Protein AF-A0A0W8D6G1-F1 (afdb_monomer)

Structure (mmCIF, N/CA/C/O backbone):
data_AF-A0A0W8D6G1-F1
#
_entry.id   AF-A0A0W8D6G1-F1
#
loop_
_atom_site.group_PDB
_atom_site.id
_atom_site.type_symbol
_atom_site.label_atom_id
_atom_site.label_alt_id
_atom_site.label_comp_id
_atom_site.label_asym_id
_atom_site.label_entity_id
_atom_site.label_seq_id
_atom_site.pdbx_PDB_ins_code
_atom_site.Cartn_x
_atom_site.Cartn_y
_atom_site.Cartn_z
_atom_site.occupancy
_atom_site.B_iso_or_equiv
_atom_site.auth_seq_id
_atom_site.auth_comp_id
_atom_site.auth_asym_id
_atom_site.auth_atom_id
_atom_site.pdbx_PDB_model_num
ATOM 1 N N . MET A 1 1 ? 29.587 -1.614 -16.293 1.00 57.66 1 MET A N 1
ATOM 2 C CA . MET A 1 1 ? 29.042 -0.832 -15.151 1.00 57.66 1 MET A CA 1
ATOM 3 C C . MET A 1 1 ? 27.656 -1.317 -14.721 1.00 57.66 1 MET A C 1
ATOM 5 O O . MET A 1 1 ? 27.372 -1.336 -13.522 1.00 57.66 1 MET A O 1
ATOM 9 N N . GLN A 1 2 ? 26.852 -1.815 -15.664 1.00 59.47 2 GLN A N 1
ATOM 10 C CA . GLN A 1 2 ? 25.500 -2.329 -15.426 1.00 59.47 2 GLN A CA 1
ATOM 11 C C . GLN A 1 2 ? 25.412 -3.400 -14.335 1.00 59.47 2 GLN A C 1
ATOM 13 O O . GLN A 1 2 ? 24.590 -3.277 -13.433 1.00 59.47 2 GLN A O 1
ATOM 18 N N . ALA A 1 3 ? 26.309 -4.392 -14.348 1.00 64.94 3 ALA A N 1
ATOM 19 C CA . ALA A 1 3 ? 26.298 -5.506 -13.393 1.00 64.94 3 ALA A CA 1
ATOM 20 C C . ALA A 1 3 ? 26.440 -5.077 -11.9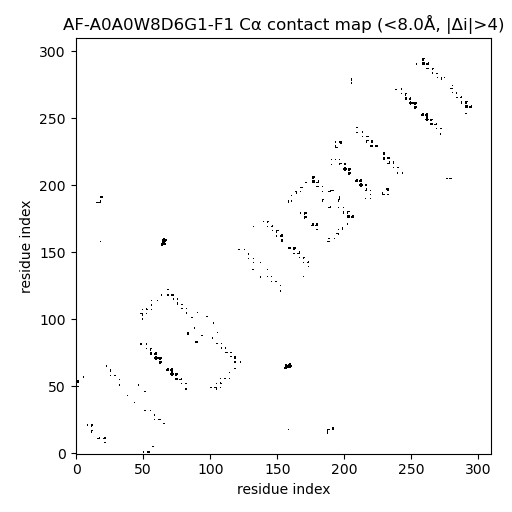19 1.00 64.94 3 ALA A C 1
ATOM 22 O O . ALA A 1 3 ? 25.891 -5.726 -11.030 1.00 64.94 3 ALA A O 1
ATOM 23 N N . LEU A 1 4 ? 27.164 -3.985 -11.639 1.00 71.81 4 LEU A N 1
ATOM 24 C CA . LEU A 1 4 ? 27.313 -3.474 -10.274 1.00 71.81 4 LEU A CA 1
ATOM 25 C C . LEU A 1 4 ? 26.013 -2.807 -9.803 1.00 71.81 4 LEU A C 1
ATOM 27 O O . LEU A 1 4 ? 25.577 -3.047 -8.680 1.00 71.81 4 LEU A O 1
ATOM 31 N N . ARG A 1 5 ? 25.372 -2.005 -10.664 1.00 73.62 5 ARG A N 1
ATOM 32 C CA . ARG A 1 5 ? 24.139 -1.274 -10.331 1.00 73.62 5 ARG A CA 1
ATOM 33 C C . ARG A 1 5 ? 22.940 -2.194 -10.201 1.00 73.62 5 ARG A C 1
ATOM 35 O O . ARG A 1 5 ? 22.199 -2.056 -9.235 1.00 73.62 5 ARG A O 1
ATOM 42 N N . THR A 1 6 ? 22.791 -3.179 -11.087 1.00 70.94 6 THR A N 1
ATOM 43 C CA . THR A 1 6 ? 21.772 -4.222 -10.910 1.00 70.94 6 THR A CA 1
ATOM 44 C C . THR A 1 6 ? 22.016 -5.029 -9.645 1.00 70.94 6 THR A C 1
ATOM 46 O O . THR A 1 6 ? 21.065 -5.300 -8.928 1.00 70.94 6 THR A O 1
ATOM 49 N N . ARG A 1 7 ? 23.268 -5.336 -9.285 1.00 77.00 7 ARG A N 1
ATOM 50 C CA . ARG A 1 7 ? 23.568 -6.024 -8.019 1.00 77.00 7 ARG A CA 1
ATOM 51 C C . ARG A 1 7 ? 23.241 -5.179 -6.784 1.00 77.00 7 ARG A C 1
ATOM 53 O O . ARG A 1 7 ? 22.755 -5.725 -5.797 1.00 77.00 7 ARG A O 1
ATOM 60 N N . ILE A 1 8 ? 23.510 -3.872 -6.815 1.00 77.44 8 ILE A N 1
ATOM 61 C CA . ILE A 1 8 ? 23.129 -2.945 -5.735 1.00 77.44 8 ILE A CA 1
ATOM 62 C C . ILE A 1 8 ? 21.605 -2.852 -5.640 1.00 77.44 8 ILE A C 1
ATOM 64 O O . ILE A 1 8 ? 21.066 -2.980 -4.546 1.00 77.44 8 ILE A O 1
ATOM 68 N N . LEU A 1 9 ? 20.919 -2.720 -6.776 1.00 76.75 9 LEU A N 1
ATOM 69 C CA . LEU A 1 9 ? 19.463 -2.734 -6.855 1.00 76.75 9 LEU A CA 1
ATOM 70 C C . LEU A 1 9 ? 18.888 -4.008 -6.223 1.00 76.75 9 LEU A C 1
ATOM 72 O O . LEU A 1 9 ? 18.057 -3.910 -5.331 1.00 76.75 9 LEU A O 1
ATOM 76 N N . THR A 1 10 ? 19.373 -5.192 -6.605 1.00 79.12 10 THR A N 1
ATOM 77 C CA . THR A 1 10 ? 18.926 -6.467 -6.021 1.00 79.12 10 THR A CA 1
ATOM 78 C C . THR A 1 10 ? 19.123 -6.494 -4.506 1.00 79.12 10 THR A C 1
ATOM 80 O O . THR A 1 10 ? 18.198 -6.838 -3.782 1.00 79.12 10 THR A O 1
ATOM 83 N N . LYS A 1 11 ? 20.278 -6.036 -4.005 1.00 82.50 11 LYS A N 1
ATOM 84 C CA . LYS A 1 11 ? 20.530 -5.955 -2.557 1.00 82.50 11 LYS A CA 1
ATOM 85 C C . LYS A 1 11 ? 19.591 -4.992 -1.830 1.00 82.50 11 LYS A C 1
ATOM 87 O O . LYS A 1 11 ? 19.210 -5.268 -0.698 1.00 82.50 11 LYS A O 1
ATOM 92 N N . ILE A 1 12 ? 19.244 -3.861 -2.447 1.00 81.44 12 ILE A N 1
ATOM 93 C CA . ILE A 1 12 ? 18.279 -2.912 -1.878 1.00 81.44 12 ILE A CA 1
ATOM 94 C C . ILE A 1 12 ? 16.895 -3.563 -1.813 1.00 81.44 12 ILE A C 1
ATOM 96 O O . ILE A 1 12 ? 16.241 -3.486 -0.776 1.00 81.44 12 ILE A O 1
ATOM 100 N N . LEU A 1 13 ? 16.480 -4.244 -2.883 1.00 81.12 13 LEU A N 1
ATOM 101 C CA . LEU A 1 13 ? 15.188 -4.929 -2.964 1.00 81.12 13 LEU A CA 1
ATOM 102 C C . LEU A 1 13 ? 15.066 -6.101 -1.975 1.00 81.12 13 LEU A C 1
ATOM 104 O O . LEU A 1 13 ? 13.975 -6.367 -1.486 1.00 81.12 13 LEU A O 1
ATOM 108 N N . GLU A 1 14 ? 16.174 -6.771 -1.653 1.00 82.38 14 GLU A N 1
ATOM 109 C CA . GLU A 1 14 ? 16.247 -7.840 -0.642 1.00 82.38 14 GLU A CA 1
ATOM 110 C C . GLU A 1 14 ? 16.392 -7.312 0.798 1.00 82.38 14 GLU A C 1
ATOM 112 O O . GLU A 1 14 ? 16.357 -8.087 1.758 1.00 82.38 14 GLU A O 1
ATOM 117 N N . SER A 1 15 ? 16.593 -6.003 0.976 1.00 81.50 15 SER A N 1
ATOM 118 C CA . SER A 1 15 ? 16.756 -5.407 2.301 1.00 81.50 15 SER A CA 1
ATOM 119 C C . SER A 1 15 ? 15.434 -5.357 3.075 1.00 81.50 15 SER A C 1
ATOM 121 O O . SER A 1 15 ? 14.347 -5.451 2.510 1.00 81.50 15 SER A O 1
ATOM 123 N N . ARG A 1 16 ? 15.520 -5.169 4.398 1.00 74.19 16 ARG A N 1
ATOM 124 C CA . ARG A 1 16 ? 14.334 -5.033 5.263 1.00 74.19 16 ARG A CA 1
ATOM 125 C C . ARG A 1 16 ? 13.602 -3.697 5.099 1.00 74.19 16 ARG A C 1
ATOM 127 O O . ARG A 1 16 ? 12.446 -3.610 5.486 1.00 74.19 16 ARG A O 1
ATOM 134 N N . THR A 1 17 ? 14.267 -2.675 4.561 1.00 75.25 17 THR A N 1
ATOM 135 C CA . THR A 1 17 ? 13.731 -1.311 4.404 1.00 75.25 17 THR A CA 1
ATOM 136 C C . THR A 1 17 ? 14.030 -0.776 3.000 1.00 75.25 17 THR A C 1
ATOM 138 O O . THR A 1 17 ? 14.773 0.196 2.832 1.00 75.25 17 THR A O 1
ATOM 141 N N . PRO A 1 18 ? 13.488 -1.417 1.949 1.00 77.94 18 PRO A N 1
ATOM 142 C CA . PRO A 1 18 ? 13.805 -1.060 0.569 1.00 77.94 18 PRO A CA 1
ATOM 143 C C . PRO A 1 18 ? 13.375 0.376 0.245 1.00 77.94 18 PRO A C 1
ATOM 145 O O . PRO A 1 18 ? 14.111 1.089 -0.429 1.00 77.94 18 PRO A O 1
ATOM 148 N N . LEU A 1 19 ? 12.247 0.843 0.789 1.00 80.00 19 LEU A N 1
ATOM 149 C CA . LEU A 1 19 ? 11.719 2.194 0.555 1.00 80.00 19 LEU A CA 1
ATOM 150 C C . LEU A 1 19 ? 12.633 3.312 1.056 1.00 80.00 19 LEU A C 1
ATOM 152 O O . LEU A 1 19 ? 12.659 4.384 0.459 1.00 80.00 19 LEU A O 1
ATOM 156 N N . ARG A 1 20 ? 13.446 3.047 2.081 1.00 81.00 20 ARG A N 1
ATOM 157 C CA . ARG A 1 20 ? 14.390 4.026 2.621 1.00 81.00 20 ARG A CA 1
ATOM 158 C C . ARG A 1 20 ? 15.536 4.343 1.660 1.00 81.00 20 ARG A C 1
ATOM 160 O O . ARG A 1 20 ? 16.021 5.470 1.616 1.00 81.00 20 ARG A O 1
ATOM 167 N N . TRP A 1 21 ? 15.999 3.346 0.908 1.00 81.81 21 TRP A N 1
ATOM 168 C CA . TRP A 1 21 ? 17.202 3.459 0.073 1.00 81.81 21 TRP A CA 1
ATOM 169 C C . TRP A 1 21 ? 16.887 3.547 -1.415 1.00 81.81 21 TRP A C 1
ATOM 171 O O . TRP A 1 21 ? 17.632 4.167 -2.175 1.00 81.81 21 TRP A O 1
ATOM 181 N N . PHE A 1 22 ? 15.796 2.915 -1.841 1.00 84.44 22 PHE A N 1
ATOM 182 C CA . PHE A 1 22 ? 15.505 2.702 -3.248 1.00 84.44 22 PHE A CA 1
ATOM 183 C C . PHE A 1 22 ? 15.230 4.002 -4.023 1.00 84.44 22 PHE A C 1
ATOM 185 O O . PHE A 1 22 ? 15.914 4.212 -5.027 1.00 84.44 22 PHE A O 1
ATOM 192 N N . PRO A 1 23 ? 14.361 4.930 -3.565 1.00 84.44 23 PRO A N 1
ATOM 193 C CA . PRO A 1 23 ? 14.139 6.198 -4.264 1.00 84.44 23 PRO A CA 1
ATOM 194 C C . PRO A 1 23 ? 15.426 7.025 -4.400 1.00 84.44 23 PRO A C 1
ATOM 196 O O . PRO A 1 23 ? 15.754 7.496 -5.488 1.00 84.44 23 PRO A O 1
ATOM 199 N N . GLY A 1 24 ? 16.207 7.144 -3.319 1.00 86.00 24 GLY A N 1
ATOM 200 C CA . GLY A 1 24 ? 17.467 7.892 -3.327 1.00 86.00 24 GLY A CA 1
ATOM 201 C C . GLY A 1 24 ? 18.505 7.299 -4.283 1.00 86.00 24 GLY A C 1
ATOM 202 O O . GLY A 1 24 ? 19.189 8.032 -4.999 1.00 86.00 24 GLY A O 1
ATOM 203 N N . PHE A 1 25 ? 18.577 5.968 -4.358 1.00 87.56 25 PHE A N 1
ATOM 204 C CA . PHE A 1 25 ? 19.423 5.275 -5.326 1.00 87.56 25 PHE A CA 1
ATOM 205 C C . PHE A 1 25 ? 19.001 5.553 -6.776 1.00 87.56 25 PHE A C 1
ATOM 207 O O . PHE A 1 25 ? 19.869 5.806 -7.612 1.00 87.56 25 PHE A O 1
ATOM 214 N N . LEU A 1 26 ? 17.697 5.549 -7.082 1.00 87.88 26 LEU A N 1
ATOM 215 C CA . LEU A 1 26 ? 17.205 5.849 -8.431 1.00 87.88 26 LEU A CA 1
ATOM 216 C C . LEU A 1 26 ? 17.537 7.281 -8.862 1.00 87.88 26 LEU A C 1
ATOM 218 O O . LEU A 1 26 ? 17.999 7.475 -9.984 1.00 87.88 26 LEU A O 1
ATOM 222 N N . VAL A 1 27 ? 17.386 8.263 -7.968 1.00 88.44 27 VAL A N 1
ATOM 223 C CA . VAL A 1 27 ? 17.772 9.661 -8.238 1.00 88.44 27 VAL A CA 1
ATOM 224 C C . VAL A 1 27 ? 19.274 9.770 -8.512 1.00 88.44 27 VAL A C 1
ATOM 226 O O . VAL A 1 27 ? 19.685 10.372 -9.504 1.00 88.44 27 VAL A O 1
ATOM 229 N N . ALA A 1 28 ? 20.114 9.148 -7.681 1.00 86.38 28 ALA A N 1
ATOM 230 C CA . ALA A 1 28 ? 21.563 9.158 -7.884 1.00 86.38 28 ALA A CA 1
ATOM 231 C C . ALA A 1 28 ? 21.966 8.496 -9.215 1.00 86.38 28 ALA A C 1
ATOM 233 O O . ALA A 1 28 ? 22.837 8.999 -9.929 1.00 86.38 28 ALA A O 1
ATOM 234 N N . TRP A 1 29 ? 21.310 7.390 -9.577 1.00 88.06 29 TRP A N 1
ATOM 235 C CA . TRP A 1 29 ? 21.531 6.705 -10.850 1.00 88.06 29 TRP A CA 1
ATOM 236 C C . TRP A 1 29 ? 21.085 7.565 -12.039 1.00 88.06 29 TRP A C 1
ATOM 238 O O . TRP A 1 29 ? 21.823 7.678 -13.019 1.00 88.06 29 TRP A O 1
ATOM 248 N N . GLN A 1 30 ? 19.935 8.234 -11.940 1.00 87.38 30 GLN A N 1
ATOM 249 C CA . GLN A 1 30 ? 19.440 9.157 -12.959 1.00 87.38 30 GLN A CA 1
ATOM 250 C C . GLN A 1 30 ? 20.396 10.334 -13.188 1.00 87.38 30 GLN A C 1
ATOM 252 O O . GLN A 1 30 ? 20.726 10.611 -14.339 1.00 87.38 30 GLN A O 1
ATOM 257 N N . ASN A 1 31 ? 20.884 10.969 -12.118 1.00 86.31 31 ASN A N 1
ATOM 258 C CA . ASN A 1 31 ? 21.834 12.087 -12.192 1.00 86.31 31 ASN A CA 1
ATOM 259 C C . ASN A 1 31 ? 23.160 11.680 -12.852 1.00 86.31 31 ASN A C 1
ATOM 261 O O . ASN A 1 31 ? 23.771 12.441 -13.600 1.00 86.31 31 ASN A O 1
ATOM 265 N N . LEU A 1 32 ? 23.610 10.451 -12.600 1.00 83.44 32 LEU A N 1
ATOM 266 C CA . LEU A 1 32 ? 24.809 9.922 -13.237 1.00 83.44 32 LEU A CA 1
ATOM 267 C C . LEU A 1 32 ? 24.586 9.675 -14.737 1.00 83.44 32 LEU A C 1
ATOM 269 O O . LEU A 1 32 ? 25.461 9.974 -15.547 1.00 83.44 32 LEU A O 1
ATOM 273 N N . LEU A 1 33 ? 23.421 9.147 -15.128 1.00 82.06 33 LEU A N 1
ATOM 274 C CA . LEU A 1 33 ? 23.100 8.922 -16.541 1.00 82.06 33 LEU A CA 1
ATOM 275 C C . LEU A 1 33 ? 22.836 10.225 -17.307 1.00 82.06 33 LEU A C 1
ATOM 277 O O . LEU A 1 33 ? 23.129 10.269 -18.503 1.00 82.06 33 LEU A O 1
ATOM 281 N N . SER A 1 34 ? 22.311 11.273 -16.662 1.00 80.00 34 SER A N 1
ATOM 282 C CA . SER A 1 34 ? 22.166 12.592 -17.292 1.00 80.00 34 SER A CA 1
ATOM 283 C C . SER A 1 34 ? 23.522 13.235 -17.561 1.00 80.00 34 SER A C 1
ATOM 285 O O . SER A 1 34 ? 23.730 13.716 -18.668 1.00 80.00 34 SER A O 1
ATOM 287 N N . PHE A 1 35 ? 24.472 13.132 -16.626 1.00 72.69 35 PHE A N 1
ATOM 288 C CA . PHE A 1 35 ? 25.843 13.613 -16.8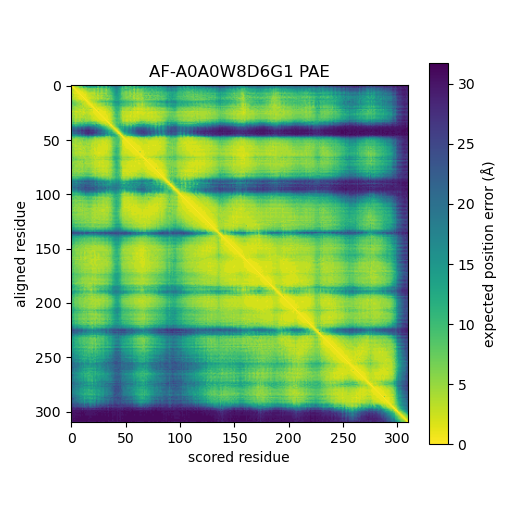28 1.00 72.69 35 PHE A CA 1
ATOM 289 C C . PHE A 1 35 ? 26.516 12.951 -18.044 1.00 72.69 35 PHE A C 1
ATOM 291 O O . PHE A 1 35 ? 27.129 13.622 -18.867 1.00 72.69 35 PHE A O 1
ATOM 298 N N . ILE A 1 36 ? 26.334 11.636 -18.216 1.00 70.81 36 ILE A N 1
ATOM 299 C CA . ILE A 1 36 ? 26.853 10.902 -19.385 1.00 70.81 36 ILE A CA 1
ATOM 300 C C . ILE A 1 36 ? 26.160 11.342 -20.688 1.00 70.81 36 ILE A C 1
ATOM 302 O O . ILE A 1 36 ? 26.808 11.411 -21.729 1.00 70.81 36 ILE A O 1
ATOM 306 N N . GLY A 1 37 ? 24.858 11.644 -20.639 1.00 61.62 37 GLY A N 1
ATOM 307 C CA . GLY A 1 37 ? 24.082 12.079 -21.806 1.00 61.62 37 GLY A CA 1
ATOM 308 C C . GLY A 1 37 ? 24.377 13.515 -22.256 1.00 61.62 37 GLY A C 1
ATOM 309 O O . GLY A 1 37 ? 24.362 13.785 -23.453 1.00 61.62 37 GLY A O 1
ATOM 310 N N . GLU A 1 38 ? 24.670 14.420 -21.319 1.00 61.06 38 GLU A N 1
ATOM 311 C CA . GLU A 1 38 ? 25.024 15.826 -21.585 1.00 61.06 38 GLU A CA 1
ATOM 312 C C . GLU A 1 38 ? 26.479 15.985 -22.046 1.00 61.06 38 GLU A C 1
ATOM 314 O O . GLU A 1 38 ? 26.776 16.832 -22.883 1.00 61.06 38 GLU A O 1
ATOM 319 N N . CYS A 1 39 ? 27.390 15.119 -21.589 1.00 51.69 39 CYS A N 1
ATOM 320 C CA . CYS A 1 39 ? 28.768 15.081 -22.085 1.00 51.69 39 CYS A CA 1
ATOM 321 C C . CYS A 1 39 ? 28.906 14.547 -23.523 1.00 51.69 39 CYS A C 1
ATOM 323 O O . CYS A 1 39 ? 30.023 14.504 -24.027 1.00 51.69 39 CYS A O 1
ATOM 325 N N . GLY A 1 40 ? 27.814 14.172 -24.199 1.00 49.91 40 GLY A N 1
ATOM 326 C CA . GLY A 1 40 ? 27.825 13.687 -25.585 1.00 49.91 40 GLY A CA 1
ATOM 327 C C . GLY A 1 40 ? 28.345 14.688 -26.630 1.00 49.91 40 GLY A C 1
ATOM 328 O O . GLY A 1 40 ? 28.669 14.267 -27.738 1.00 49.91 40 GLY A O 1
ATOM 329 N N . ASP A 1 41 ? 28.481 15.972 -26.278 1.00 46.59 41 ASP A N 1
ATOM 330 C CA . ASP A 1 41 ? 29.105 16.999 -27.129 1.00 46.59 41 ASP A CA 1
ATOM 331 C C . ASP A 1 41 ? 30.636 17.082 -26.960 1.00 46.59 41 ASP A C 1
ATOM 333 O O . ASP A 1 41 ? 31.325 17.718 -27.760 1.00 46.59 41 ASP A O 1
ATOM 337 N N . ILE A 1 42 ? 31.199 16.423 -25.943 1.00 44.66 42 ILE A N 1
ATOM 338 C CA . ILE A 1 42 ? 32.638 16.395 -25.676 1.00 44.66 42 ILE A CA 1
ATOM 339 C C . ILE A 1 42 ? 33.122 14.967 -25.907 1.00 44.66 42 ILE A C 1
ATOM 341 O O . ILE A 1 42 ? 32.621 14.027 -25.301 1.00 44.66 42 ILE A O 1
ATOM 345 N N . GLN A 1 43 ? 34.098 14.813 -26.803 1.00 42.94 43 GLN A N 1
ATOM 346 C CA . GLN A 1 43 ? 34.714 13.551 -27.222 1.00 42.94 43 GLN A CA 1
ATOM 347 C C . GLN A 1 43 ? 35.240 12.719 -26.032 1.00 42.94 43 GLN A C 1
ATOM 349 O O . GLN A 1 43 ? 36.430 12.720 -25.727 1.00 42.94 43 GLN A O 1
ATOM 354 N N . PHE A 1 44 ? 34.357 11.982 -25.361 1.00 42.12 44 PHE A N 1
ATOM 355 C CA . PHE A 1 44 ? 34.714 10.871 -24.489 1.00 42.12 44 PHE A CA 1
ATOM 356 C C . PHE A 1 44 ? 34.898 9.605 -25.341 1.00 42.12 44 PHE A C 1
ATOM 358 O O . PHE A 1 44 ? 34.200 9.427 -26.343 1.00 42.12 44 PHE A O 1
ATOM 365 N N . PRO A 1 45 ? 35.841 8.717 -24.979 1.00 45.78 45 PRO A N 1
ATOM 366 C CA . PRO A 1 45 ? 36.119 7.516 -25.752 1.00 45.78 45 PRO A CA 1
ATOM 367 C C . PRO A 1 45 ? 34.884 6.605 -25.739 1.00 45.78 45 PRO A C 1
ATOM 369 O O . PRO A 1 45 ? 34.395 6.253 -24.670 1.00 45.78 45 PRO A O 1
ATOM 372 N N . SER A 1 46 ? 34.372 6.297 -26.937 1.00 51.00 46 SER A N 1
ATOM 373 C CA . SER A 1 46 ? 33.311 5.326 -27.260 1.00 51.00 46 SER A CA 1
ATOM 374 C C . SER A 1 46 ? 32.342 5.003 -26.112 1.00 51.00 46 SER A C 1
ATOM 376 O O . SER A 1 46 ? 32.462 3.965 -25.458 1.00 51.00 46 SER A O 1
ATOM 378 N N . ILE A 1 47 ? 31.356 5.871 -25.866 1.00 59.62 47 ILE A N 1
ATOM 379 C CA . ILE A 1 47 ? 30.194 5.472 -25.064 1.00 59.62 47 ILE A CA 1
ATOM 380 C C . ILE A 1 47 ? 29.538 4.294 -25.791 1.00 59.62 47 ILE A C 1
ATOM 382 O O . ILE A 1 47 ? 29.060 4.453 -26.914 1.00 59.62 47 ILE A O 1
ATOM 386 N N . ASP A 1 48 ? 29.515 3.117 -25.161 1.00 73.62 48 ASP A N 1
ATOM 387 C CA . ASP A 1 48 ? 28.715 1.996 -25.648 1.00 73.62 48 ASP A CA 1
ATOM 388 C C . ASP A 1 48 ? 27.231 2.369 -25.496 1.00 73.62 48 ASP A C 1
ATOM 390 O O . ASP A 1 48 ? 26.627 2.279 -24.419 1.00 73.62 48 ASP A O 1
ATOM 394 N N . PHE A 1 49 ? 26.642 2.846 -26.594 1.00 76.69 49 PHE A N 1
ATOM 395 C CA . PHE A 1 49 ? 25.240 3.248 -26.657 1.00 76.69 49 PHE A CA 1
ATOM 396 C C . PHE A 1 49 ? 24.289 2.096 -26.307 1.00 76.69 49 PHE A C 1
ATOM 398 O O . PHE A 1 49 ? 23.177 2.350 -25.833 1.00 76.69 49 PHE A O 1
ATOM 405 N N . VAL A 1 50 ? 24.713 0.841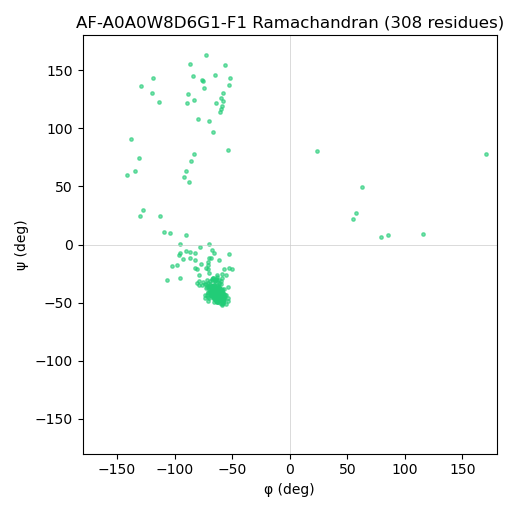 -26.495 1.00 79.75 50 VAL A N 1
ATOM 406 C CA . VAL A 1 50 ? 23.938 -0.341 -26.114 1.00 79.75 50 VAL A CA 1
ATOM 407 C C . VAL A 1 50 ? 23.896 -0.465 -24.593 1.00 79.75 50 VAL A C 1
ATOM 409 O O . VAL A 1 50 ? 22.806 -0.620 -24.033 1.00 79.75 50 VAL A O 1
ATOM 412 N N . GLU A 1 51 ? 25.039 -0.355 -23.904 1.00 82.00 51 GLU A N 1
ATOM 413 C CA . GLU A 1 51 ? 25.081 -0.368 -22.432 1.00 82.00 51 GLU A CA 1
ATOM 414 C C . GLU A 1 51 ? 24.291 0.818 -21.855 1.00 82.00 51 GLU A C 1
ATOM 416 O O . GLU A 1 51 ? 23.485 0.631 -20.942 1.00 82.00 51 GLU A O 1
ATOM 421 N N . TYR A 1 52 ? 24.405 2.011 -22.448 1.00 82.75 52 TYR A N 1
ATOM 422 C CA . TYR A 1 52 ? 23.643 3.188 -22.016 1.00 82.75 52 TYR A CA 1
ATOM 423 C C . TYR A 1 52 ? 22.119 3.004 -22.150 1.00 82.75 52 TYR A C 1
ATOM 425 O O . TYR A 1 52 ? 21.369 3.283 -21.212 1.00 82.75 52 TYR A O 1
ATOM 433 N N . CYS A 1 53 ? 21.632 2.467 -23.274 1.00 83.12 53 CYS A N 1
ATOM 434 C CA . CYS A 1 53 ? 20.201 2.188 -23.458 1.00 83.12 53 CYS A CA 1
ATOM 435 C C . CYS A 1 53 ? 19.688 1.099 -22.500 1.00 83.12 53 CYS A C 1
ATOM 437 O O . CYS A 1 53 ? 18.551 1.168 -22.013 1.00 83.12 53 CYS A O 1
ATOM 439 N N . ARG A 1 54 ? 20.517 0.096 -22.189 1.00 85.50 54 ARG A N 1
ATOM 440 C CA . ARG A 1 54 ? 20.190 -0.937 -21.194 1.00 85.50 54 ARG A CA 1
ATOM 441 C C . ARG A 1 54 ? 20.098 -0.357 -19.782 1.00 85.50 54 ARG A C 1
ATOM 443 O O . ARG A 1 54 ? 19.173 -0.707 -19.053 1.00 85.50 54 ARG A O 1
ATOM 450 N N . GLU A 1 55 ? 20.999 0.550 -19.420 1.00 86.25 55 GLU A N 1
ATOM 451 C CA . GLU A 1 55 ? 20.985 1.280 -18.146 1.00 86.25 55 GLU A CA 1
ATOM 452 C C . GLU A 1 55 ? 19.733 2.158 -18.008 1.00 86.25 55 GLU A C 1
ATOM 454 O O . GLU A 1 55 ? 19.046 2.082 -16.991 1.00 86.25 55 GLU A O 1
ATOM 459 N N . LEU A 1 56 ? 19.358 2.907 -19.053 1.00 86.38 56 LEU A N 1
ATOM 460 C CA . LEU A 1 56 ? 18.114 3.690 -19.067 1.00 86.38 56 LEU A CA 1
ATOM 461 C C . LEU A 1 56 ? 16.869 2.806 -18.920 1.00 86.38 56 LEU A C 1
ATOM 463 O O . LEU A 1 56 ? 15.939 3.151 -18.192 1.00 86.38 56 LEU A O 1
ATOM 467 N N . THR A 1 57 ? 16.852 1.646 -19.579 1.00 88.25 57 THR A N 1
ATOM 468 C CA . THR A 1 57 ? 15.734 0.694 -19.477 1.00 88.25 57 THR A CA 1
ATOM 469 C C . THR A 1 57 ? 15.639 0.096 -18.069 1.00 88.25 57 THR A C 1
ATOM 471 O O . THR A 1 57 ? 14.542 -0.035 -17.527 1.00 88.25 57 THR A O 1
ATOM 474 N N . ALA A 1 58 ? 16.776 -0.223 -17.442 1.00 87.44 58 ALA A N 1
ATOM 475 C CA . ALA A 1 58 ? 16.821 -0.719 -16.068 1.00 87.44 58 ALA A CA 1
ATOM 476 C C . ALA A 1 58 ? 16.383 0.350 -15.051 1.00 87.44 58 ALA A C 1
ATOM 478 O O . ALA A 1 58 ? 15.595 0.048 -14.154 1.00 87.44 58 ALA A O 1
ATOM 479 N N . LEU A 1 59 ? 16.824 1.600 -15.229 1.00 88.00 59 LEU A N 1
ATOM 480 C CA . LEU A 1 59 ? 16.395 2.740 -14.420 1.00 88.00 59 LEU A CA 1
ATOM 481 C C . LEU A 1 59 ? 14.880 2.969 -14.536 1.00 88.00 59 LEU A C 1
ATOM 483 O O . LEU A 1 59 ? 14.198 3.115 -13.524 1.00 88.00 59 LEU A O 1
ATOM 487 N N . ALA A 1 60 ? 14.332 2.936 -15.755 1.00 88.81 60 ALA A N 1
ATOM 488 C CA . ALA A 1 60 ? 12.893 3.064 -15.985 1.00 88.81 60 ALA A CA 1
ATOM 489 C C . ALA A 1 60 ? 12.082 1.952 -15.304 1.00 88.81 60 ALA A C 1
ATOM 491 O O . ALA A 1 60 ? 11.013 2.215 -14.754 1.00 88.81 60 ALA A O 1
ATOM 492 N N . ASN A 1 61 ? 12.597 0.720 -15.298 1.00 89.00 61 ASN A N 1
ATOM 493 C CA . ASN A 1 61 ? 11.971 -0.375 -14.563 1.00 89.00 61 ASN A CA 1
ATOM 494 C C . ASN A 1 61 ? 12.006 -0.127 -13.047 1.00 89.00 61 ASN A C 1
ATOM 496 O O . ASN A 1 61 ? 11.032 -0.407 -12.357 1.00 89.00 61 ASN A O 1
ATOM 500 N N . GLY A 1 62 ? 13.096 0.453 -12.536 1.00 87.81 62 GLY A N 1
ATOM 501 C CA . GLY A 1 62 ? 13.189 0.891 -11.145 1.00 87.81 62 GLY A CA 1
ATOM 502 C C . GLY A 1 62 ? 12.096 1.897 -10.771 1.00 87.81 62 GLY A C 1
ATOM 503 O O . GLY A 1 62 ? 11.390 1.692 -9.787 1.00 87.81 62 GLY A O 1
ATOM 504 N N . TRP A 1 63 ? 11.888 2.922 -11.601 1.00 89.81 63 TRP A N 1
ATOM 505 C CA . TRP A 1 63 ? 10.808 3.898 -11.409 1.00 89.81 63 TRP A CA 1
ATOM 506 C C . TRP A 1 63 ? 9.416 3.260 -11.442 1.00 89.81 63 TRP A C 1
ATOM 508 O O . TRP A 1 63 ? 8.578 3.569 -10.593 1.00 89.81 63 TRP A O 1
ATOM 518 N N . LYS A 1 64 ? 9.185 2.303 -12.356 1.00 90.44 64 LYS A N 1
ATOM 519 C CA . LYS A 1 64 ? 7.930 1.537 -12.415 1.00 90.44 64 LYS A CA 1
ATOM 520 C C . LYS A 1 64 ? 7.651 0.793 -11.104 1.00 90.44 64 LYS A C 1
ATOM 522 O O . LYS A 1 64 ? 6.516 0.815 -10.642 1.00 90.44 64 LYS A O 1
ATOM 527 N N . LEU A 1 65 ? 8.661 0.180 -10.482 1.00 88.31 65 LEU A N 1
ATOM 528 C CA . LEU A 1 65 ? 8.494 -0.573 -9.229 1.00 88.31 65 LEU A CA 1
ATOM 529 C C . LEU A 1 65 ? 8.031 0.301 -8.049 1.00 88.31 65 LEU A C 1
ATOM 531 O O . LEU A 1 65 ? 7.316 -0.192 -7.176 1.00 88.31 65 LEU A O 1
ATOM 535 N N . ILE A 1 66 ? 8.418 1.580 -8.035 1.00 87.12 66 ILE A N 1
ATOM 536 C CA . ILE A 1 66 ? 7.959 2.585 -7.056 1.00 87.12 66 ILE A CA 1
ATOM 537 C C . ILE A 1 66 ? 6.586 3.165 -7.448 1.00 87.12 66 ILE A C 1
ATOM 539 O O . ILE A 1 66 ? 5.902 3.783 -6.638 1.00 87.12 66 ILE A O 1
ATOM 543 N N . GLY A 1 67 ? 6.134 2.928 -8.680 1.00 85.00 67 GLY A N 1
ATOM 544 C CA . GLY A 1 67 ? 4.895 3.483 -9.218 1.00 85.00 67 GLY A CA 1
ATOM 545 C C . GLY A 1 67 ? 5.048 4.884 -9.815 1.00 85.00 67 GLY A C 1
ATOM 546 O O . GLY A 1 67 ? 4.042 5.477 -10.199 1.00 85.00 67 GLY A O 1
ATOM 547 N N . ASP A 1 68 ? 6.271 5.411 -9.964 1.00 87.81 68 ASP A N 1
ATOM 548 C CA . ASP A 1 68 ? 6.512 6.679 -10.666 1.00 87.81 68 ASP A CA 1
ATOM 549 C C . ASP A 1 68 ? 6.584 6.448 -12.183 1.00 87.81 68 ASP A C 1
ATOM 551 O O . ASP A 1 68 ? 7.640 6.373 -12.823 1.00 87.81 68 ASP A O 1
ATOM 555 N N . VAL A 1 69 ? 5.403 6.292 -12.777 1.00 88.88 69 VAL A N 1
ATOM 556 C CA . VAL A 1 69 ? 5.253 6.016 -14.209 1.00 88.88 69 VAL A CA 1
ATOM 557 C C . VAL A 1 69 ? 5.681 7.214 -15.060 1.00 88.88 69 VAL A C 1
ATOM 559 O O . VAL A 1 69 ? 6.168 7.033 -16.178 1.00 88.88 69 VAL A O 1
ATOM 562 N N . ALA A 1 70 ? 5.534 8.439 -14.550 1.00 88.44 70 ALA A N 1
ATOM 563 C CA . ALA A 1 70 ? 5.920 9.646 -15.272 1.00 88.44 70 ALA A CA 1
ATOM 564 C C . ALA A 1 70 ? 7.439 9.682 -15.494 1.00 88.44 70 ALA A C 1
ATOM 566 O O . ALA A 1 70 ? 7.898 9.852 -16.631 1.00 88.44 70 ALA A O 1
ATOM 567 N N . GLN A 1 71 ? 8.221 9.426 -14.443 1.00 89.00 71 GLN A N 1
ATOM 568 C CA . GLN A 1 71 ? 9.676 9.339 -14.554 1.00 89.00 71 GLN A CA 1
ATOM 569 C C . GLN A 1 71 ? 10.136 8.125 -15.362 1.00 89.00 71 GLN A C 1
ATOM 571 O O . GLN A 1 71 ? 11.055 8.248 -16.181 1.00 89.00 71 GLN A O 1
ATOM 576 N N . ALA A 1 72 ? 9.466 6.976 -15.217 1.00 89.75 72 ALA A N 1
ATOM 577 C CA . ALA A 1 72 ? 9.744 5.800 -16.040 1.00 89.75 72 ALA A CA 1
ATOM 578 C C . ALA A 1 72 ? 9.591 6.116 -17.539 1.00 89.75 72 ALA A C 1
ATOM 580 O O . ALA A 1 72 ? 10.490 5.840 -18.335 1.00 89.75 72 ALA A O 1
ATOM 581 N N . ARG A 1 73 ? 8.486 6.765 -17.930 1.00 90.50 73 ARG A N 1
ATOM 582 C CA . ARG A 1 73 ? 8.211 7.159 -19.321 1.00 90.50 73 ARG A CA 1
ATOM 583 C C . ARG A 1 73 ? 9.212 8.183 -19.846 1.00 90.50 73 ARG A C 1
ATOM 585 O O . ARG A 1 73 ? 9.686 8.027 -20.968 1.00 90.50 73 ARG A O 1
ATOM 592 N N . SER A 1 74 ? 9.562 9.188 -19.044 1.00 90.25 74 SER A N 1
ATOM 593 C CA . SER A 1 74 ? 10.582 10.185 -19.403 1.00 90.25 74 SER A CA 1
ATOM 594 C C . SER A 1 74 ? 11.944 9.528 -19.670 1.00 90.25 74 SER A C 1
ATOM 596 O O . SER A 1 74 ? 12.578 9.774 -20.697 1.00 90.25 74 SER A O 1
ATOM 598 N N . THR A 1 75 ? 12.352 8.598 -18.802 1.00 88.50 75 THR A N 1
ATOM 599 C CA . THR A 1 75 ? 13.609 7.845 -18.941 1.00 88.50 75 THR A CA 1
ATOM 600 C C . THR A 1 75 ? 13.615 6.968 -20.199 1.00 88.50 75 THR A C 1
ATOM 602 O O . THR A 1 75 ? 14.609 6.926 -20.926 1.00 88.50 75 THR A O 1
ATOM 605 N N . LEU A 1 76 ? 12.491 6.315 -20.514 1.00 87.81 76 LEU A N 1
ATOM 606 C CA . LEU A 1 76 ? 12.337 5.547 -21.754 1.00 87.81 76 LEU A CA 1
ATOM 607 C C . LEU A 1 76 ? 12.345 6.440 -22.998 1.00 87.81 76 LEU A C 1
ATOM 609 O O . LEU A 1 76 ? 12.918 6.050 -24.012 1.00 87.81 76 LEU A O 1
ATOM 613 N N . GLY A 1 77 ? 11.776 7.646 -22.916 1.00 86.12 77 GLY A N 1
ATOM 614 C CA . GLY A 1 77 ? 11.853 8.654 -23.976 1.00 86.12 77 GLY A CA 1
ATOM 615 C C . GLY A 1 77 ? 13.299 8.943 -24.381 1.00 86.12 77 GLY A C 1
ATOM 616 O O . GLY A 1 77 ? 13.639 8.831 -25.558 1.00 86.12 77 GLY A O 1
ATOM 617 N N . LYS A 1 78 ? 14.179 9.173 -23.395 1.00 85.19 78 LYS A N 1
ATOM 618 C CA . LYS A 1 78 ? 15.622 9.369 -23.626 1.00 85.19 78 LYS A CA 1
ATOM 619 C C . LYS A 1 78 ? 16.275 8.162 -24.311 1.00 85.19 78 LYS A C 1
ATOM 621 O O . LYS A 1 78 ? 17.077 8.331 -25.225 1.00 85.19 78 LYS A O 1
ATOM 626 N N . CYS A 1 79 ? 15.895 6.939 -23.929 1.00 85.31 79 CYS A N 1
ATOM 627 C CA . CYS A 1 79 ? 16.388 5.712 -24.567 1.00 85.31 79 CYS A CA 1
ATOM 628 C C . CYS A 1 79 ? 16.018 5.661 -26.062 1.00 85.31 79 CYS A C 1
ATOM 630 O O . CYS A 1 79 ? 16.867 5.367 -26.909 1.00 85.31 79 CYS A O 1
ATOM 632 N N . PHE A 1 80 ? 14.780 6.021 -26.419 1.00 84.88 80 PHE A N 1
ATOM 633 C CA . PHE A 1 80 ? 14.360 6.079 -27.823 1.00 84.88 80 PHE A CA 1
ATOM 634 C C . PHE A 1 80 ? 15.042 7.189 -28.614 1.00 84.88 80 PHE A C 1
ATOM 636 O O . PHE A 1 80 ? 15.348 6.976 -29.786 1.00 84.88 80 PHE A O 1
ATOM 643 N N . GLU A 1 81 ? 15.304 8.346 -28.008 1.00 84.44 81 GLU A N 1
ATOM 644 C CA . GLU A 1 81 ? 16.037 9.430 -28.668 1.00 84.44 81 GLU A CA 1
ATOM 645 C C . GLU A 1 81 ? 17.464 9.012 -29.022 1.00 84.44 81 GLU A C 1
ATOM 647 O O . GLU A 1 81 ? 17.881 9.177 -30.170 1.00 84.44 81 GLU A O 1
ATOM 652 N N . VAL A 1 82 ? 18.186 8.400 -28.079 1.00 81.31 82 VAL A N 1
ATOM 653 C CA . VAL A 1 82 ? 19.540 7.868 -28.315 1.00 81.31 82 VAL A CA 1
ATOM 654 C C . VAL A 1 82 ? 19.515 6.789 -29.388 1.00 81.31 82 VAL A C 1
ATOM 656 O O . VAL A 1 82 ? 20.338 6.795 -30.303 1.00 81.31 82 VAL A O 1
ATOM 659 N N . THR A 1 83 ? 18.537 5.889 -29.317 1.00 81.00 83 THR A N 1
ATOM 660 C CA . THR A 1 83 ? 18.387 4.824 -30.306 1.00 81.00 83 THR A CA 1
ATOM 661 C C . THR A 1 83 ? 18.131 5.401 -31.704 1.00 81.00 83 THR A C 1
ATOM 663 O O . THR A 1 83 ? 18.745 4.980 -32.681 1.00 81.00 83 THR A O 1
ATOM 666 N N . ARG A 1 84 ? 17.246 6.399 -31.812 1.00 80.88 84 ARG A N 1
ATOM 667 C CA . ARG A 1 84 ? 16.881 7.044 -33.079 1.00 80.88 84 ARG A CA 1
ATOM 668 C C . ARG A 1 84 ? 18.040 7.824 -33.699 1.00 80.88 84 ARG A C 1
ATOM 670 O O . ARG A 1 84 ? 18.139 7.852 -34.918 1.00 80.88 84 ARG A O 1
ATOM 677 N N . ARG A 1 85 ? 18.888 8.466 -32.889 1.00 78.44 85 ARG A N 1
ATOM 678 C CA . ARG A 1 85 ? 20.062 9.209 -33.381 1.00 78.44 85 ARG A CA 1
ATOM 679 C C . ARG A 1 85 ? 21.145 8.286 -33.948 1.00 78.44 85 ARG A C 1
ATOM 681 O O . ARG A 1 85 ? 21.842 8.690 -34.870 1.00 78.44 85 ARG A O 1
ATOM 688 N N . ASN A 1 86 ? 21.263 7.068 -33.417 1.00 73.69 86 ASN A N 1
ATOM 689 C CA . ASN A 1 86 ? 22.357 6.151 -33.746 1.00 73.69 86 ASN A CA 1
ATOM 690 C C . ASN A 1 86 ? 21.974 5.027 -34.727 1.00 73.69 86 ASN A C 1
ATOM 692 O O . ASN A 1 86 ? 22.856 4.455 -35.366 1.00 73.69 86 ASN A O 1
ATOM 696 N N . LEU A 1 87 ? 20.684 4.717 -34.910 1.00 73.00 87 LEU A N 1
ATOM 697 C CA . LEU A 1 87 ? 20.243 3.798 -35.966 1.00 73.00 87 LEU A CA 1
ATOM 698 C C . LEU A 1 87 ? 20.094 4.518 -37.305 1.00 73.00 87 LEU A C 1
ATOM 700 O O . LEU A 1 87 ? 19.298 5.443 -37.447 1.00 73.00 87 LEU A O 1
ATOM 704 N N . LYS A 1 88 ? 20.796 4.014 -38.325 1.00 64.38 88 LYS A N 1
ATOM 705 C CA . LYS A 1 88 ? 20.674 4.487 -39.716 1.00 64.38 88 LYS A CA 1
ATOM 706 C C . LYS A 1 88 ? 19.349 4.085 -40.383 1.00 64.38 88 LYS A C 1
ATOM 708 O O . LYS A 1 88 ? 18.957 4.698 -41.369 1.00 64.38 88 LYS A O 1
ATOM 713 N N . VAL A 1 89 ? 18.676 3.056 -39.865 1.00 61.62 89 VAL A N 1
ATOM 714 C CA . VAL A 1 89 ? 17.427 2.489 -40.402 1.00 61.62 89 VAL A CA 1
ATOM 715 C C . VAL A 1 89 ? 16.324 2.631 -39.349 1.00 61.62 89 VAL A C 1
ATOM 717 O O . VAL A 1 89 ? 16.612 2.473 -38.158 1.00 61.62 89 VAL A O 1
ATOM 720 N N . PRO A 1 90 ? 15.064 2.903 -39.742 1.00 61.81 90 PRO A N 1
ATOM 721 C CA . PRO A 1 90 ? 13.950 2.942 -38.806 1.00 61.81 90 PRO A CA 1
ATOM 722 C C . PRO A 1 90 ? 13.869 1.676 -37.944 1.00 61.81 90 PRO A C 1
ATOM 724 O O . PRO A 1 90 ? 14.063 0.561 -38.418 1.00 61.81 90 PRO A O 1
ATOM 727 N N . LEU A 1 91 ? 13.484 1.843 -36.678 1.00 61.78 91 LEU A N 1
ATOM 728 C CA . LEU A 1 91 ? 13.287 0.761 -35.698 1.00 61.78 91 LEU A CA 1
ATOM 729 C C . LEU A 1 91 ? 12.358 -0.379 -36.165 1.00 61.78 91 LEU A C 1
ATOM 731 O O . LEU A 1 91 ? 12.376 -1.460 -35.573 1.00 61.78 91 LEU A O 1
ATOM 735 N N . ALA A 1 92 ? 11.520 -0.119 -37.171 1.00 58.56 92 ALA A N 1
ATOM 736 C CA . ALA A 1 92 ? 10.534 -1.049 -37.709 1.00 58.56 92 ALA A CA 1
ATOM 737 C C . ALA A 1 92 ? 11.114 -2.058 -38.717 1.00 58.56 92 ALA A C 1
ATOM 739 O O . ALA A 1 92 ? 10.509 -3.107 -38.914 1.00 58.56 92 ALA A O 1
ATOM 740 N N . GLU A 1 93 ? 12.276 -1.778 -39.314 1.00 59.38 93 GLU A N 1
ATOM 741 C CA . GLU A 1 93 ? 12.839 -2.576 -40.405 1.00 59.38 93 GLU A CA 1
ATOM 742 C C . GLU A 1 93 ? 14.204 -3.149 -40.008 1.00 59.38 93 GLU A C 1
ATOM 744 O O . GLU A 1 93 ? 15.081 -2.448 -39.493 1.00 59.38 93 GLU A O 1
ATOM 749 N N . THR A 1 94 ? 14.370 -4.456 -40.215 1.00 59.28 94 THR A N 1
ATOM 750 C CA . THR A 1 94 ? 15.661 -5.139 -40.088 1.00 59.28 94 THR A CA 1
ATOM 751 C C . THR A 1 94 ? 16.370 -5.085 -41.433 1.00 59.28 94 THR A C 1
ATOM 753 O O . THR A 1 94 ? 15.829 -5.571 -42.427 1.00 59.28 94 THR A O 1
ATOM 756 N N . ALA A 1 95 ? 17.566 -4.510 -41.481 1.00 59.00 95 ALA A N 1
ATOM 757 C CA . ALA A 1 95 ? 18.398 -4.550 -42.669 1.00 59.00 95 ALA A CA 1
ATOM 758 C C . ALA A 1 95 ? 19.042 -5.944 -42.809 1.00 59.00 95 ALA A C 1
ATOM 760 O O . ALA A 1 95 ? 19.470 -6.520 -41.809 1.00 59.00 95 ALA A O 1
ATOM 761 N N . PRO A 1 96 ? 19.158 -6.485 -44.034 1.00 56.12 96 PRO A N 1
ATOM 762 C CA . PRO A 1 96 ? 19.691 -7.830 -44.273 1.00 56.12 96 PRO A CA 1
ATOM 763 C C . PRO A 1 96 ? 21.181 -8.007 -43.912 1.00 56.12 96 PRO A C 1
ATOM 765 O O . PRO A 1 96 ? 21.664 -9.133 -43.916 1.00 56.12 96 PRO A O 1
ATOM 768 N N . PHE A 1 97 ? 21.893 -6.926 -43.569 1.00 59.75 97 PHE A N 1
ATOM 769 C CA . PHE A 1 97 ? 23.309 -6.916 -43.173 1.00 59.75 97 PHE A CA 1
ATOM 770 C C . PHE A 1 97 ? 23.545 -5.915 -42.035 1.00 59.75 97 PHE A C 1
ATOM 772 O O . PHE A 1 97 ? 24.244 -4.913 -42.187 1.00 59.75 97 PHE A O 1
ATOM 779 N N . GLU A 1 98 ? 22.861 -6.128 -40.916 1.00 65.00 98 GLU A N 1
ATOM 780 C CA . GLU A 1 98 ? 23.046 -5.326 -39.711 1.00 65.00 98 GLU A CA 1
ATOM 781 C C . GLU A 1 98 ? 24.349 -5.660 -38.995 1.00 65.00 98 GLU A C 1
ATOM 783 O O . GLU A 1 98 ? 24.666 -6.825 -38.795 1.00 65.00 98 GLU A O 1
ATOM 788 N N . ASP A 1 99 ? 25.065 -4.615 -38.589 1.00 74.31 99 ASP A N 1
ATOM 789 C CA . ASP A 1 99 ? 26.190 -4.723 -37.665 1.00 74.31 99 ASP A CA 1
ATOM 790 C C . ASP A 1 99 ? 25.703 -5.199 -36.283 1.00 74.31 99 ASP A C 1
ATOM 792 O O . ASP A 1 99 ? 24.599 -4.825 -35.856 1.00 74.31 99 ASP A O 1
ATOM 796 N N . ASP A 1 100 ? 26.523 -5.980 -35.577 1.00 76.38 100 ASP A N 1
ATOM 797 C CA . ASP A 1 100 ? 26.170 -6.612 -34.296 1.00 76.38 100 ASP A CA 1
ATOM 798 C C . ASP A 1 100 ? 25.730 -5.559 -33.257 1.00 76.38 100 ASP A C 1
ATOM 800 O O . ASP A 1 100 ? 24.739 -5.741 -32.538 1.00 76.38 100 ASP A O 1
ATOM 804 N N . ASP A 1 101 ? 26.385 -4.394 -33.253 1.00 73.19 101 ASP A N 1
ATOM 805 C CA . ASP A 1 101 ? 26.060 -3.263 -32.377 1.00 73.19 101 ASP A CA 1
ATOM 806 C C . ASP A 1 101 ? 24.694 -2.640 -32.707 1.00 73.19 101 ASP A C 1
ATOM 808 O O . ASP A 1 101 ? 23.904 -2.307 -31.815 1.00 73.19 101 ASP A O 1
ATOM 812 N N . SER A 1 102 ? 24.354 -2.536 -33.996 1.00 74.25 102 SER A N 1
ATOM 813 C CA . SER A 1 102 ? 23.051 -2.025 -34.442 1.00 74.25 102 SER A CA 1
ATOM 814 C C . SER A 1 102 ? 21.918 -2.989 -34.079 1.00 74.25 102 SER A C 1
ATOM 816 O O . SER A 1 102 ? 20.831 -2.558 -33.676 1.00 74.25 102 SER A O 1
ATOM 818 N N . GLN A 1 103 ? 22.166 -4.297 -34.174 1.00 79.56 103 GLN A N 1
ATOM 819 C CA . GLN A 1 103 ? 21.218 -5.321 -33.743 1.00 79.56 103 GLN A CA 1
ATOM 820 C C . GLN A 1 103 ? 21.020 -5.290 -32.219 1.00 79.56 103 GLN A C 1
ATOM 822 O O . GLN A 1 103 ? 19.881 -5.319 -31.736 1.00 79.56 103 GLN A O 1
ATOM 827 N N . ALA A 1 104 ? 22.101 -5.170 -31.447 1.00 79.00 104 ALA A N 1
ATOM 828 C CA . ALA A 1 104 ? 22.044 -5.086 -29.991 1.00 79.00 104 ALA A CA 1
ATOM 829 C C . ALA A 1 104 ? 21.286 -3.834 -29.510 1.00 79.00 104 ALA A C 1
ATOM 831 O O . ALA A 1 104 ? 20.465 -3.919 -28.587 1.00 79.00 104 ALA A O 1
ATOM 832 N N . LEU A 1 105 ? 21.479 -2.698 -30.184 1.00 79.88 105 LEU A N 1
ATOM 833 C CA . LEU A 1 105 ? 20.759 -1.455 -29.921 1.00 79.88 105 LEU A CA 1
ATOM 834 C C . LEU A 1 105 ? 19.259 -1.578 -30.252 1.00 79.88 105 LEU A C 1
ATOM 836 O O . LEU A 1 105 ? 18.412 -1.162 -29.457 1.00 79.88 105 LEU A O 1
ATOM 840 N N . ARG A 1 106 ? 18.891 -2.234 -31.366 1.00 81.25 106 ARG A N 1
ATOM 841 C CA . ARG A 1 106 ? 17.480 -2.551 -31.669 1.00 81.25 106 ARG A CA 1
ATOM 842 C C . ARG A 1 106 ? 16.850 -3.456 -30.615 1.00 81.25 106 ARG A C 1
ATOM 844 O O . ARG A 1 106 ? 15.697 -3.240 -30.241 1.00 81.25 106 ARG A O 1
ATOM 851 N N . CYS A 1 107 ? 17.577 -4.453 -30.117 1.00 82.88 107 CYS A N 1
ATOM 852 C CA . CYS A 1 107 ? 17.099 -5.324 -29.041 1.00 82.88 107 CYS A CA 1
ATOM 853 C C . CYS A 1 107 ? 16.837 -4.540 -27.744 1.00 82.88 107 CYS A C 1
ATOM 855 O O . CYS A 1 107 ? 15.792 -4.727 -27.110 1.00 82.88 107 CYS A O 1
ATOM 857 N N . ALA A 1 108 ? 17.732 -3.616 -27.378 1.00 81.75 108 ALA A N 1
ATOM 858 C CA . ALA A 1 108 ? 17.534 -2.722 -26.237 1.00 81.75 108 ALA A CA 1
ATOM 859 C C . ALA A 1 108 ? 16.287 -1.838 -26.427 1.00 81.75 108 ALA A C 1
ATOM 861 O O . ALA A 1 108 ? 15.426 -1.782 -25.550 1.00 81.75 108 ALA A O 1
ATOM 862 N N . ALA A 1 109 ? 16.115 -1.248 -27.610 1.00 83.94 109 ALA A N 1
ATOM 863 C CA . ALA A 1 109 ? 14.959 -0.413 -27.926 1.00 83.94 109 ALA A CA 1
ATOM 864 C C . ALA A 1 109 ? 13.630 -1.185 -27.957 1.00 83.94 109 ALA A C 1
ATOM 866 O O . ALA A 1 109 ? 12.604 -0.679 -27.503 1.00 83.94 109 ALA A O 1
ATOM 867 N N . ARG A 1 110 ? 13.618 -2.435 -28.440 1.00 85.94 110 ARG A N 1
ATOM 868 C CA . ARG A 1 110 ? 12.435 -3.314 -28.360 1.00 85.94 110 ARG A CA 1
ATOM 869 C C . ARG A 1 110 ? 12.054 -3.606 -26.910 1.00 85.94 110 ARG A C 1
ATOM 871 O O . ARG A 1 110 ? 10.871 -3.591 -26.576 1.00 85.94 110 ARG A O 1
ATOM 878 N N . SER A 1 111 ? 13.049 -3.816 -26.053 1.00 85.88 111 SER A N 1
ATOM 879 C CA . SER A 1 111 ? 12.847 -4.040 -24.618 1.00 85.88 111 SER A CA 1
ATOM 880 C C . SER A 1 111 ? 12.285 -2.787 -23.938 1.00 85.88 111 SER A C 1
ATOM 882 O O . SER A 1 111 ? 11.287 -2.870 -23.224 1.00 85.88 111 SER A O 1
ATOM 884 N N . ALA A 1 112 ? 12.841 -1.614 -24.255 1.00 87.69 112 ALA A N 1
ATOM 885 C CA . ALA A 1 112 ? 12.320 -0.320 -23.821 1.00 87.69 112 ALA A CA 1
ATOM 886 C C . ALA A 1 112 ? 10.875 -0.085 -24.302 1.00 87.69 112 ALA A C 1
ATOM 888 O O . ALA A 1 112 ? 10.044 0.416 -23.547 1.00 87.69 112 ALA A O 1
ATOM 889 N N . LYS A 1 113 ? 10.537 -0.492 -25.537 1.00 88.62 113 LYS A N 1
ATOM 890 C CA . LYS A 1 113 ? 9.177 -0.365 -26.099 1.00 88.62 113 LYS A CA 1
ATOM 891 C C . LYS A 1 113 ? 8.179 -1.231 -25.359 1.00 88.62 113 LYS A C 1
ATOM 893 O O . LYS A 1 113 ? 7.089 -0.757 -25.057 1.00 88.62 113 LYS A O 1
ATOM 898 N N . LYS A 1 114 ? 8.549 -2.474 -25.055 1.00 91.38 114 LYS A N 1
ATOM 899 C CA . LYS A 1 114 ? 7.713 -3.358 -24.247 1.00 91.38 114 LYS A CA 1
ATOM 900 C C . LYS A 1 114 ? 7.432 -2.729 -22.880 1.00 91.38 114 LYS A C 1
ATOM 902 O O . LYS A 1 114 ? 6.271 -2.573 -22.524 1.00 91.38 114 LYS A O 1
ATOM 907 N N . LEU A 1 115 ? 8.474 -2.261 -22.189 1.00 89.56 115 LEU A N 1
ATOM 908 C CA . LEU A 1 115 ? 8.318 -1.620 -20.883 1.00 89.56 115 LEU A CA 1
ATOM 909 C C . LEU A 1 115 ? 7.463 -0.343 -20.950 1.00 89.56 115 LEU A C 1
ATOM 911 O O . LEU A 1 115 ? 6.661 -0.099 -20.055 1.00 89.56 115 LEU A O 1
ATOM 915 N N . LEU A 1 116 ? 7.581 0.451 -22.020 1.00 90.06 116 LEU A N 1
ATOM 916 C CA . LEU A 1 116 ? 6.742 1.634 -22.222 1.00 90.06 116 LEU A CA 1
ATOM 917 C C . LEU A 1 116 ? 5.258 1.266 -22.343 1.00 90.06 116 LEU A C 1
ATOM 919 O O . LEU A 1 116 ? 4.418 1.926 -21.735 1.00 90.06 116 LEU A O 1
ATOM 923 N N . LEU A 1 117 ? 4.936 0.229 -23.122 1.00 91.50 117 LEU A N 1
ATOM 924 C CA . LEU A 1 117 ? 3.560 -0.252 -23.269 1.00 91.50 117 LEU A CA 1
ATOM 925 C C . LEU A 1 117 ? 3.013 -0.772 -21.938 1.00 91.50 117 LEU A C 1
ATOM 927 O O . LEU A 1 117 ? 1.887 -0.433 -21.579 1.00 91.50 117 LEU A O 1
ATOM 931 N N . ASP A 1 118 ? 3.829 -1.506 -21.180 1.00 89.44 118 ASP A N 1
ATOM 932 C CA . ASP A 1 118 ? 3.458 -1.984 -19.848 1.00 89.44 118 ASP A CA 1
ATOM 933 C C . ASP A 1 118 ? 3.175 -0.807 -18.895 1.00 89.44 118 ASP A C 1
ATOM 935 O O . ASP A 1 118 ? 2.197 -0.829 -18.154 1.00 89.44 118 ASP A O 1
ATOM 939 N N . CYS A 1 119 ? 3.987 0.256 -18.939 1.00 89.50 119 CYS A N 1
ATOM 940 C CA . CYS A 1 119 ? 3.763 1.481 -18.165 1.00 89.50 119 CYS A CA 1
ATOM 941 C C . CYS A 1 119 ? 2.447 2.186 -18.537 1.00 89.50 119 CYS A C 1
ATOM 943 O O . CYS A 1 119 ? 1.735 2.664 -17.657 1.00 89.50 119 CYS A O 1
ATOM 945 N N . VAL A 1 120 ? 2.107 2.253 -19.828 1.00 90.19 120 VAL A N 1
ATOM 946 C CA . VAL A 1 120 ? 0.851 2.867 -20.296 1.00 90.19 120 VAL A CA 1
ATOM 947 C C . VAL A 1 120 ? -0.364 2.041 -19.870 1.00 90.19 120 VAL A C 1
ATOM 949 O O . VAL A 1 120 ? -1.354 2.610 -19.403 1.00 90.19 120 VAL A O 1
ATOM 952 N N . ALA A 1 121 ? -0.287 0.714 -20.000 1.00 89.50 121 ALA A N 1
ATOM 953 C CA . ALA A 1 121 ? -1.344 -0.195 -19.564 1.00 89.50 121 ALA A CA 1
ATOM 954 C C . ALA A 1 121 ? -1.580 -0.089 -18.050 1.00 89.50 121 ALA A C 1
ATOM 956 O O . ALA A 1 121 ? -2.722 0.070 -17.616 1.00 89.50 121 ALA A O 1
ATOM 957 N N . PHE A 1 122 ? -0.498 -0.081 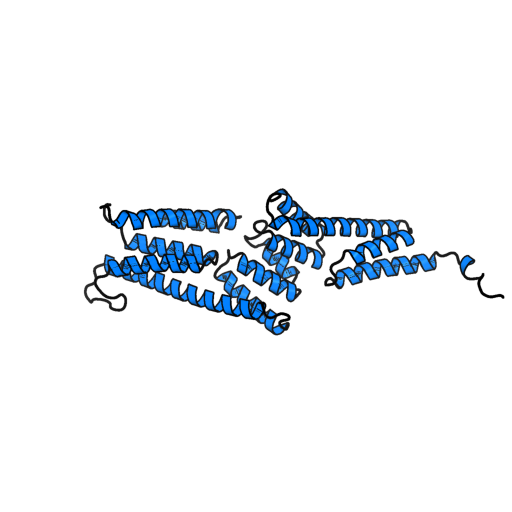-17.266 1.00 89.88 122 PHE A N 1
ATOM 958 C CA . PHE A 1 122 ? -0.548 0.123 -15.822 1.00 89.88 122 PHE A CA 1
ATOM 959 C C . PHE A 1 122 ? -1.203 1.462 -15.459 1.00 89.88 122 PHE A C 1
ATOM 961 O O . PHE A 1 122 ? -2.131 1.483 -14.656 1.00 89.88 122 PHE A O 1
ATOM 968 N N . GLN A 1 123 ? -0.790 2.569 -16.092 1.00 89.94 123 GLN A N 1
ATOM 969 C CA . GLN A 1 123 ? -1.358 3.896 -15.829 1.00 89.94 123 GLN A CA 1
ATOM 970 C C . GLN A 1 123 ? -2.858 3.946 -16.143 1.00 89.94 123 GLN A C 1
ATOM 972 O O . GLN A 1 123 ? -3.647 4.410 -15.327 1.00 89.94 123 GLN A O 1
ATOM 977 N N . SER A 1 124 ? -3.270 3.393 -17.284 1.00 89.62 124 SER A N 1
ATOM 978 C CA . SER A 1 124 ? -4.686 3.362 -17.676 1.00 89.62 124 SER A CA 1
ATOM 979 C C . SER A 1 124 ? -5.535 2.530 -16.707 1.00 89.62 124 SER A C 1
ATOM 981 O O . SER A 1 124 ? -6.669 2.895 -16.394 1.00 89.62 124 SER A O 1
ATOM 983 N N . SER A 1 125 ? -4.991 1.416 -16.208 1.00 88.62 125 SER A N 1
ATOM 984 C CA . SER A 1 125 ? -5.651 0.595 -15.190 1.00 88.62 125 SER A CA 1
ATOM 985 C C . SER A 1 125 ? -5.736 1.322 -13.844 1.00 88.62 125 SER A C 1
ATOM 987 O O . SER A 1 125 ? -6.789 1.320 -13.205 1.00 88.62 125 SER A O 1
ATOM 989 N N . LEU A 1 126 ? -4.656 1.986 -13.426 1.00 88.31 126 LEU A N 1
ATOM 990 C CA . LEU A 1 126 ? -4.606 2.785 -12.204 1.00 88.31 126 LEU A CA 1
ATOM 991 C C . LEU A 1 126 ? -5.654 3.904 -12.227 1.00 88.31 126 LEU A C 1
ATOM 993 O O . LEU A 1 126 ? -6.465 3.995 -11.311 1.00 88.31 126 LEU A O 1
ATOM 997 N N . ASP A 1 127 ? -5.688 4.705 -13.290 1.00 87.75 127 ASP A N 1
ATOM 998 C CA . ASP A 1 127 ? -6.607 5.839 -13.409 1.00 87.75 127 ASP A CA 1
ATOM 999 C C . ASP A 1 127 ? -8.068 5.371 -13.369 1.00 87.75 127 ASP A C 1
ATOM 1001 O O . ASP A 1 127 ? -8.882 5.909 -12.615 1.00 87.75 127 ASP A O 1
ATOM 1005 N N . ARG A 1 128 ? -8.383 4.280 -14.081 1.00 87.75 128 ARG A N 1
ATOM 1006 C CA . ARG A 1 128 ? -9.712 3.653 -14.049 1.00 87.75 128 ARG A CA 1
ATOM 1007 C C . ARG A 1 128 ? -10.095 3.173 -12.646 1.00 87.75 128 ARG A C 1
ATOM 1009 O O . ARG A 1 128 ? -11.222 3.398 -12.208 1.00 87.75 128 ARG A O 1
ATOM 1016 N N . THR A 1 129 ? -9.195 2.479 -11.948 1.00 86.31 129 THR A N 1
ATOM 1017 C CA . THR A 1 129 ? -9.479 1.962 -10.595 1.00 86.31 129 THR A CA 1
ATOM 1018 C C . THR A 1 129 ? -9.653 3.087 -9.577 1.00 86.31 129 THR A C 1
ATOM 1020 O O . THR A 1 129 ? -10.571 3.021 -8.759 1.00 86.31 129 THR A O 1
ATOM 1023 N N . LYS A 1 130 ? -8.850 4.155 -9.665 1.00 85.06 130 LYS A N 1
ATOM 1024 C CA . LYS A 1 130 ? -8.984 5.351 -8.822 1.00 85.06 130 LYS A CA 1
ATOM 1025 C C . LYS A 1 130 ? -10.297 6.081 -9.063 1.00 85.06 130 LYS A C 1
ATOM 1027 O O . LYS A 1 130 ? -10.976 6.424 -8.100 1.00 85.06 130 LYS A O 1
ATOM 1032 N N . GLU A 1 131 ? -10.687 6.273 -10.322 1.00 85.31 131 GLU A N 1
ATOM 1033 C CA . GLU A 1 131 ? -11.957 6.923 -10.654 1.00 85.31 131 GLU A CA 1
ATOM 1034 C C . GLU A 1 131 ? -13.145 6.150 -10.062 1.00 85.31 131 GLU A C 1
ATOM 1036 O O . GLU A 1 131 ? -14.040 6.736 -9.453 1.00 85.31 131 GLU A O 1
ATOM 1041 N N . LEU A 1 132 ? -13.132 4.819 -10.179 1.00 80.69 132 LEU A N 1
ATOM 1042 C CA . LEU A 1 132 ? -14.169 3.962 -9.605 1.00 80.69 132 LEU A CA 1
ATOM 1043 C C . LEU A 1 132 ? -14.158 3.967 -8.072 1.00 80.69 132 LEU A C 1
ATOM 1045 O O . LEU A 1 132 ? -15.224 3.924 -7.463 1.00 80.69 132 LEU A O 1
ATOM 1049 N N . PHE A 1 133 ? -12.981 4.040 -7.448 1.00 80.81 133 PHE A N 1
ATOM 1050 C CA . PHE A 1 133 ? -12.851 4.123 -5.994 1.00 80.81 133 PHE A CA 1
ATOM 1051 C C . PHE A 1 133 ? -13.296 5.480 -5.424 1.00 80.81 133 PHE A C 1
ATOM 1053 O O . PHE A 1 133 ? -13.839 5.532 -4.317 1.00 80.81 133 PHE A O 1
ATOM 1060 N N . GLY A 1 134 ? -13.087 6.564 -6.178 1.00 75.56 134 GLY A N 1
ATOM 1061 C CA . GLY A 1 134 ? -13.469 7.929 -5.807 1.00 75.56 134 GLY A CA 1
ATOM 1062 C C . GLY A 1 134 ? -14.978 8.186 -5.837 1.00 75.56 134 GLY A C 1
ATOM 1063 O O . GLY A 1 134 ? -15.452 9.130 -5.208 1.00 75.56 134 GLY A O 1
ATOM 1064 N N . ARG A 1 135 ? -15.761 7.334 -6.510 1.00 77.25 135 ARG A N 1
ATOM 1065 C CA . ARG A 1 135 ? -17.228 7.382 -6.446 1.00 77.25 135 ARG A CA 1
ATOM 1066 C C . ARG A 1 135 ? -17.666 6.915 -5.052 1.00 77.25 135 ARG A C 1
ATOM 1068 O O . ARG A 1 135 ? -17.551 5.736 -4.717 1.00 77.25 135 ARG A O 1
ATOM 1075 N N . HIS A 1 136 ? -18.100 7.860 -4.216 1.00 60.06 136 HIS A N 1
ATOM 1076 C CA . HIS A 1 136 ? -18.534 7.593 -2.844 1.00 60.06 136 HIS A CA 1
ATOM 1077 C C . HIS A 1 136 ? -19.604 6.483 -2.802 1.00 60.06 136 HIS A C 1
ATOM 1079 O O . HIS A 1 136 ? -20.502 6.449 -3.637 1.00 60.06 136 HIS A O 1
ATOM 1085 N N . GLU A 1 137 ? -19.466 5.570 -1.832 1.00 66.56 137 GLU A N 1
ATOM 1086 C CA . GLU A 1 137 ? -20.364 4.424 -1.581 1.00 66.56 137 GLU A CA 1
ATOM 1087 C C . GLU A 1 137 ? -20.455 3.373 -2.702 1.00 66.56 137 GLU A C 1
ATOM 1089 O O . GLU A 1 137 ? -21.530 2.915 -3.091 1.00 66.56 137 GLU A O 1
ATOM 1094 N N . ALA A 1 138 ? -19.304 2.906 -3.192 1.00 71.81 138 ALA A N 1
ATOM 1095 C CA . ALA A 1 138 ? -19.268 1.726 -4.050 1.00 71.81 138 ALA A CA 1
ATOM 1096 C C . ALA A 1 138 ? -19.881 0.491 -3.335 1.00 71.81 138 ALA A C 1
ATOM 1098 O O . ALA A 1 138 ? -19.473 0.164 -2.215 1.00 71.81 138 ALA A O 1
ATOM 1099 N N . PRO A 1 139 ? -20.816 -0.241 -3.974 1.00 81.56 139 PRO A N 1
ATOM 1100 C CA . PRO A 1 139 ? -21.375 -1.472 -3.423 1.00 81.56 139 PRO A CA 1
ATOM 1101 C C . PRO A 1 139 ? -20.303 -2.519 -3.095 1.00 81.56 139 PRO A C 1
ATOM 1103 O O . PRO A 1 139 ? -19.263 -2.588 -3.753 1.00 81.56 139 PRO A O 1
ATOM 1106 N N . ALA A 1 140 ? -20.592 -3.424 -2.154 1.00 80.88 140 ALA A N 1
ATOM 1107 C CA . ALA A 1 140 ? -19.646 -4.458 -1.715 1.00 80.88 140 ALA A CA 1
ATOM 1108 C C . ALA A 1 140 ? -19.077 -5.315 -2.867 1.00 80.88 140 ALA A C 1
ATOM 1110 O O . ALA A 1 140 ? -17.894 -5.654 -2.862 1.00 80.88 140 ALA A O 1
ATOM 1111 N N . HIS A 1 141 ? -19.888 -5.623 -3.887 1.00 83.94 141 HIS A N 1
ATOM 1112 C CA . HIS A 1 141 ? -19.428 -6.371 -5.062 1.00 83.94 141 HIS A CA 1
ATOM 1113 C C . HIS A 1 141 ? -18.419 -5.571 -5.905 1.00 83.94 141 HIS A C 1
ATOM 1115 O O . HIS A 1 141 ? -17.420 -6.134 -6.349 1.00 83.94 141 HIS A O 1
ATOM 1121 N N . VAL A 1 142 ? -18.625 -4.257 -6.060 1.00 84.44 142 VAL A N 1
ATOM 1122 C CA . VAL A 1 142 ? -17.694 -3.358 -6.761 1.00 84.44 142 VAL A CA 1
ATOM 1123 C C . VAL A 1 142 ? -16.390 -3.252 -5.983 1.00 84.44 142 VAL A C 1
ATOM 1125 O O . VAL A 1 142 ? -15.324 -3.440 -6.562 1.00 84.44 142 VAL A O 1
ATOM 1128 N N . LEU A 1 143 ? -16.462 -3.057 -4.663 1.00 84.50 143 LEU A N 1
ATOM 1129 C CA . LEU A 1 143 ? -15.280 -3.035 -3.801 1.00 84.50 143 LEU A CA 1
ATOM 1130 C C . LEU A 1 143 ? -14.475 -4.338 -3.916 1.00 84.50 143 LEU A C 1
ATOM 1132 O O . LEU A 1 143 ? -13.257 -4.288 -4.052 1.00 84.50 143 LEU A O 1
ATOM 1136 N N . SER A 1 144 ? -15.139 -5.497 -3.941 1.00 85.56 144 SER A N 1
ATOM 1137 C CA . SER A 1 144 ? -14.462 -6.795 -4.087 1.00 85.56 144 SER A CA 1
ATOM 1138 C C . SER A 1 144 ? -13.751 -6.977 -5.435 1.00 85.56 144 SER A C 1
ATOM 1140 O O . SER A 1 144 ? -12.746 -7.681 -5.514 1.00 85.56 144 SER A O 1
ATOM 1142 N N . SER A 1 145 ? -14.261 -6.353 -6.503 1.00 88.38 145 SER A N 1
ATOM 1143 C CA . SER A 1 145 ? -13.578 -6.318 -7.799 1.00 88.38 145 SER A CA 1
ATOM 1144 C C . SER A 1 145 ? -12.385 -5.371 -7.743 1.00 88.38 145 SER A C 1
ATOM 1146 O O . SER A 1 145 ? -11.284 -5.753 -8.123 1.00 88.38 145 SER A O 1
ATOM 1148 N N . LEU A 1 146 ? -12.580 -4.173 -7.185 1.00 88.50 146 LEU A N 1
ATOM 1149 C CA . LEU A 1 146 ? -11.529 -3.167 -7.054 1.00 88.50 146 LEU A CA 1
ATOM 1150 C C . LEU A 1 146 ? -10.361 -3.659 -6.198 1.00 88.50 146 LEU A C 1
ATOM 1152 O O . LEU A 1 146 ? -9.215 -3.413 -6.553 1.00 88.50 146 LEU A O 1
ATOM 1156 N N . SER A 1 147 ? -10.608 -4.391 -5.107 1.00 89.31 147 SER A N 1
ATOM 1157 C CA . SER A 1 147 ? -9.513 -4.946 -4.306 1.00 89.31 147 SER A CA 1
ATOM 1158 C C . SER A 1 147 ? -8.688 -5.960 -5.092 1.00 89.31 147 SER A C 1
ATOM 1160 O O . SER A 1 147 ? -7.467 -5.960 -4.957 1.00 89.31 147 SER A O 1
ATOM 1162 N N . LYS A 1 148 ? -9.304 -6.784 -5.952 1.00 90.12 148 LYS A N 1
ATOM 1163 C CA . LYS A 1 148 ? -8.560 -7.682 -6.853 1.00 90.12 148 LYS A CA 1
ATOM 1164 C C . LYS A 1 148 ? -7.697 -6.893 -7.832 1.00 90.12 148 LYS A C 1
ATOM 1166 O O . LYS A 1 148 ? -6.526 -7.230 -7.992 1.00 90.12 148 LYS A O 1
ATOM 1171 N N . ASP A 1 149 ? -8.243 -5.834 -8.420 1.00 90.25 149 ASP A N 1
ATOM 1172 C CA . ASP A 1 149 ? -7.506 -4.984 -9.355 1.00 90.25 149 ASP A CA 1
ATOM 1173 C C . ASP A 1 149 ? -6.326 -4.294 -8.646 1.00 90.25 149 ASP A C 1
ATOM 1175 O O . ASP A 1 149 ? -5.188 -4.375 -9.112 1.00 90.25 149 ASP A O 1
ATOM 1179 N N . PHE A 1 150 ? -6.534 -3.736 -7.449 1.00 90.44 150 PHE A N 1
ATOM 1180 C CA . PHE A 1 150 ? -5.454 -3.167 -6.636 1.00 90.44 150 PHE A CA 1
ATOM 1181 C C . PHE A 1 150 ? -4.387 -4.202 -6.259 1.00 90.44 150 PHE A C 1
ATOM 1183 O O . PHE A 1 150 ? -3.197 -3.897 -6.316 1.00 90.44 150 PHE A O 1
ATOM 1190 N N . TRP A 1 151 ? -4.774 -5.444 -5.949 1.00 91.44 151 TRP A N 1
ATOM 1191 C CA . TRP A 1 151 ? -3.816 -6.529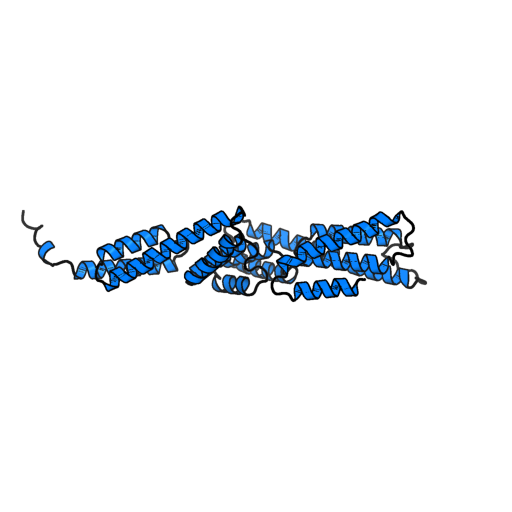 -5.716 1.00 91.44 151 TRP A CA 1
ATOM 1192 C C . TRP A 1 151 ? -2.967 -6.839 -6.949 1.00 91.44 151 TRP A C 1
ATOM 1194 O O . TRP A 1 151 ? -1.783 -7.146 -6.803 1.00 91.44 151 TRP A O 1
ATOM 1204 N N . THR A 1 152 ? -3.536 -6.770 -8.155 1.00 91.62 152 THR A N 1
ATOM 1205 C CA . THR A 1 152 ? -2.754 -6.947 -9.387 1.00 91.62 152 THR A CA 1
ATOM 1206 C C . THR A 1 152 ? -1.791 -5.787 -9.616 1.00 91.62 152 THR A C 1
ATOM 1208 O O . THR A 1 152 ? -0.617 -6.027 -9.882 1.00 91.62 152 THR A O 1
ATOM 1211 N N . LEU A 1 153 ? -2.236 -4.547 -9.395 1.00 90.56 153 LEU A N 1
ATOM 1212 C CA . LEU A 1 153 ? -1.406 -3.353 -9.564 1.00 90.56 153 LEU A CA 1
ATOM 1213 C C . LEU A 1 153 ? -0.244 -3.308 -8.562 1.00 90.56 153 LEU A C 1
ATOM 1215 O O . LEU A 1 153 ? 0.882 -3.004 -8.943 1.00 90.56 153 LEU A O 1
ATOM 1219 N N . ILE A 1 154 ? -0.472 -3.695 -7.304 1.00 89.81 154 ILE A N 1
ATOM 1220 C CA . ILE A 1 154 ? 0.592 -3.787 -6.290 1.00 89.81 154 ILE A CA 1
ATOM 1221 C C . ILE A 1 154 ? 1.624 -4.862 -6.637 1.00 89.81 154 ILE A C 1
ATOM 1223 O O . ILE A 1 154 ? 2.798 -4.700 -6.326 1.00 89.81 154 ILE A O 1
ATOM 1227 N N . ARG A 1 155 ? 1.241 -5.948 -7.316 1.00 89.25 155 ARG A N 1
ATOM 1228 C CA . ARG A 1 155 ? 2.230 -6.934 -7.788 1.00 89.25 155 ARG A CA 1
ATOM 1229 C C . ARG A 1 155 ? 3.138 -6.365 -8.876 1.00 89.25 155 ARG A C 1
ATOM 1231 O O . ARG A 1 155 ? 4.289 -6.780 -8.967 1.00 89.25 155 ARG A O 1
ATOM 1238 N N . GLU A 1 156 ? 2.636 -5.436 -9.686 1.00 87.56 156 GLU A N 1
ATOM 1239 C CA . GLU A 1 156 ? 3.432 -4.758 -10.712 1.00 87.56 156 GLU A CA 1
ATOM 1240 C C . GLU A 1 156 ? 4.297 -3.619 -10.150 1.00 87.56 156 GLU A C 1
ATOM 1242 O O . GLU A 1 156 ? 5.402 -3.399 -10.648 1.00 87.56 156 GLU A O 1
ATOM 1247 N N . ALA A 1 157 ? 3.819 -2.926 -9.112 1.00 88.38 157 ALA A N 1
ATOM 1248 C CA . ALA A 1 157 ? 4.508 -1.826 -8.434 1.00 88.38 157 ALA A CA 1
ATOM 1249 C C . ALA A 1 157 ? 4.494 -2.021 -6.899 1.00 88.38 157 ALA A C 1
ATOM 1251 O O . ALA A 1 157 ? 3.754 -1.336 -6.185 1.00 88.38 157 ALA A O 1
ATOM 1252 N N . PRO A 1 158 ? 5.307 -2.954 -6.365 1.00 87.06 158 PRO A N 1
ATOM 1253 C CA . PRO A 1 158 ? 5.237 -3.385 -4.964 1.00 87.06 158 PRO A CA 1
ATOM 1254 C C . PRO A 1 158 ? 5.706 -2.340 -3.951 1.00 87.06 158 PRO A C 1
ATOM 1256 O O . PRO A 1 158 ? 5.482 -2.518 -2.758 1.00 87.06 158 PRO A O 1
ATOM 1259 N N . PHE A 1 159 ? 6.344 -1.262 -4.407 1.00 87.62 159 PHE A N 1
ATOM 1260 C CA . PHE A 1 159 ? 6.865 -0.187 -3.561 1.00 87.62 159 PHE A CA 1
ATOM 1261 C C . PHE A 1 159 ? 6.072 1.116 -3.710 1.00 87.62 159 PHE A C 1
ATOM 1263 O O . PHE A 1 159 ? 6.497 2.157 -3.217 1.00 87.62 159 PHE A O 1
ATOM 1270 N N . SER A 1 160 ? 4.918 1.074 -4.380 1.00 88.75 160 SER A N 1
ATOM 1271 C CA . SER A 1 160 ? 4.049 2.238 -4.520 1.00 88.75 160 SER A CA 1
ATOM 1272 C C . SER A 1 160 ? 3.219 2.466 -3.256 1.00 88.75 160 SER A C 1
ATOM 1274 O O . SER A 1 160 ? 2.270 1.732 -2.973 1.00 88.75 160 SER A O 1
ATOM 1276 N N . VAL A 1 161 ? 3.572 3.518 -2.511 1.00 87.75 161 VAL A N 1
ATOM 1277 C CA . VAL A 1 161 ? 2.862 3.950 -1.293 1.00 87.75 161 VAL A CA 1
ATOM 1278 C C . VAL A 1 161 ? 1.412 4.323 -1.612 1.00 87.75 161 VAL A C 1
ATOM 1280 O O . VAL A 1 161 ? 0.496 3.893 -0.921 1.00 87.75 161 VAL A O 1
ATOM 1283 N N . GLU A 1 162 ? 1.177 5.045 -2.710 1.00 88.19 162 GLU A N 1
ATOM 1284 C CA . GLU A 1 162 ? -0.167 5.472 -3.121 1.00 88.19 162 GLU A CA 1
ATOM 1285 C C . GLU A 1 16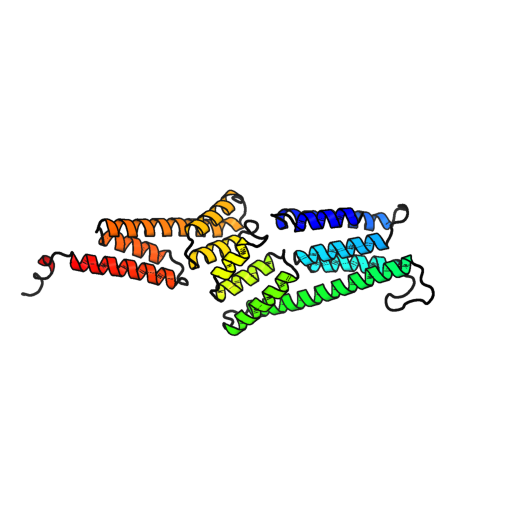2 ? -1.104 4.282 -3.401 1.00 88.19 162 GLU A C 1
ATOM 1287 O O . GLU A 1 162 ? -2.269 4.267 -2.987 1.00 88.19 162 GLU A O 1
ATOM 1292 N N . LEU A 1 163 ? -0.590 3.253 -4.082 1.00 89.69 163 LEU A N 1
ATOM 1293 C CA . LEU A 1 163 ? -1.335 2.019 -4.319 1.00 89.69 163 LEU A CA 1
ATOM 1294 C C . LEU A 1 163 ? -1.608 1.263 -3.020 1.00 89.69 163 LEU A C 1
ATOM 1296 O O . LEU A 1 163 ? -2.717 0.761 -2.835 1.00 89.69 163 LEU A O 1
ATOM 1300 N N . ALA A 1 164 ? -0.623 1.196 -2.121 1.00 90.69 164 ALA A N 1
ATOM 1301 C CA . ALA A 1 164 ? -0.785 0.565 -0.817 1.00 90.69 164 ALA A CA 1
ATOM 1302 C C . ALA A 1 164 ? -1.873 1.260 0.017 1.00 90.69 164 ALA A C 1
ATOM 1304 O O . ALA A 1 164 ? -2.717 0.570 0.589 1.00 90.69 164 ALA A O 1
ATOM 1305 N N . ILE A 1 165 ? -1.911 2.600 0.020 1.00 89.75 165 ILE A N 1
ATOM 1306 C CA . ILE A 1 165 ? -2.958 3.392 0.686 1.00 89.75 165 ILE A CA 1
ATOM 1307 C C . ILE A 1 165 ? -4.323 3.057 0.080 1.00 89.75 165 ILE A C 1
ATOM 1309 O O . ILE A 1 165 ? -5.251 2.694 0.803 1.00 89.75 165 ILE A O 1
ATOM 1313 N N . SER A 1 166 ? -4.432 3.095 -1.250 1.00 89.75 166 SER A N 1
ATOM 1314 C CA . SER A 1 166 ? -5.688 2.821 -1.962 1.00 89.75 166 SER A CA 1
ATOM 1315 C C . SER A 1 166 ? -6.217 1.408 -1.682 1.00 89.75 166 SER A C 1
ATOM 1317 O O . SER A 1 166 ? -7.404 1.226 -1.396 1.00 89.75 166 SER A O 1
ATOM 1319 N N . LEU A 1 167 ? -5.337 0.398 -1.702 1.00 91.62 167 LEU A N 1
ATOM 1320 C CA . LEU A 1 167 ? -5.694 -0.977 -1.355 1.00 91.62 167 LEU A CA 1
ATOM 1321 C C . LEU A 1 167 ? -6.144 -1.075 0.106 1.00 91.62 167 LEU A C 1
ATOM 1323 O O . LEU A 1 167 ? -7.196 -1.656 0.379 1.00 91.62 167 LEU A O 1
ATOM 1327 N N . ALA A 1 168 ? -5.366 -0.521 1.039 1.00 91.19 168 ALA A N 1
ATOM 1328 C CA . ALA A 1 168 ? -5.660 -0.603 2.464 1.00 91.19 168 ALA A CA 1
ATOM 1329 C C . ALA A 1 168 ? -7.007 0.062 2.783 1.00 91.19 168 ALA A C 1
ATOM 1331 O O . ALA A 1 168 ? -7.861 -0.558 3.413 1.00 91.19 168 ALA A O 1
ATOM 1332 N N . GLN A 1 169 ? -7.270 1.256 2.248 1.00 90.00 169 GLN A N 1
ATOM 1333 C CA . GLN A 1 169 ? -8.562 1.932 2.383 1.00 90.00 169 GLN A CA 1
ATOM 1334 C C . GLN A 1 169 ? -9.714 1.130 1.749 1.00 90.00 169 GLN A C 1
ATOM 1336 O O . GLN A 1 169 ? -10.811 1.064 2.311 1.00 90.00 169 GLN A O 1
ATOM 1341 N N . CYS A 1 170 ? -9.492 0.484 0.599 1.00 89.75 170 CYS A N 1
ATOM 1342 C CA . CYS A 1 170 ? -10.491 -0.386 -0.028 1.00 89.75 170 CYS A CA 1
ATOM 1343 C C . CYS A 1 170 ? -10.857 -1.579 0.867 1.00 89.75 170 CYS A C 1
ATOM 1345 O O . CYS A 1 170 ? -12.037 -1.891 1.041 1.00 89.75 170 CYS A O 1
ATOM 1347 N N . LEU A 1 171 ? -9.861 -2.210 1.485 1.00 90.62 171 LEU A N 1
ATOM 1348 C CA . LEU A 1 171 ? -10.053 -3.326 2.410 1.00 90.62 171 LEU A CA 1
ATOM 1349 C C . LEU A 1 171 ? -10.700 -2.891 3.733 1.00 90.62 171 LEU A C 1
ATOM 1351 O O . LEU A 1 171 ? -11.558 -3.609 4.250 1.00 90.62 171 LEU A O 1
ATOM 1355 N N . MET A 1 172 ? -10.360 -1.700 4.239 1.00 89.31 172 MET A N 1
ATOM 1356 C CA . MET A 1 172 ? -11.027 -1.084 5.392 1.00 89.31 172 MET A CA 1
ATOM 1357 C C . MET A 1 172 ? -12.523 -0.881 5.118 1.00 89.31 172 MET A C 1
ATOM 1359 O O . MET A 1 172 ? -13.353 -1.298 5.925 1.00 89.31 172 MET A O 1
ATOM 1363 N N . LYS A 1 173 ? -12.895 -0.352 3.939 1.00 87.69 173 LYS A N 1
ATOM 1364 C CA . LYS A 1 173 ? -14.307 -0.224 3.517 1.00 87.69 173 LYS A CA 1
ATOM 1365 C C . LYS A 1 173 ? -15.019 -1.580 3.415 1.00 87.69 173 LYS A C 1
ATOM 1367 O O . LYS A 1 173 ? -16.204 -1.677 3.720 1.00 87.69 173 LYS A O 1
ATOM 1372 N N . GLN A 1 174 ? -14.302 -2.638 3.030 1.00 87.94 174 GLN A N 1
ATOM 1373 C CA . GLN A 1 174 ? -14.816 -4.017 3.015 1.00 87.94 174 GLN A CA 1
ATOM 1374 C C . GLN A 1 174 ? -14.860 -4.675 4.403 1.00 87.94 174 GLN A C 1
ATOM 1376 O O . GLN A 1 174 ? -15.297 -5.821 4.511 1.00 87.94 174 GLN A O 1
ATOM 1381 N N . ARG A 1 175 ? -14.404 -3.985 5.458 1.00 86.94 175 ARG A N 1
ATOM 1382 C CA . ARG A 1 175 ? -14.260 -4.510 6.825 1.00 86.94 175 ARG A CA 1
ATOM 1383 C C . ARG A 1 175 ? -13.350 -5.740 6.921 1.00 86.94 175 ARG A C 1
ATOM 1385 O O . ARG A 1 175 ? -13.480 -6.555 7.832 1.00 86.94 175 ARG A O 1
ATOM 1392 N N . GLN A 1 176 ? -12.399 -5.883 5.997 1.00 89.50 176 GLN A N 1
ATOM 1393 C CA . GLN A 1 176 ? -11.402 -6.959 6.008 1.00 89.50 176 GLN A CA 1
ATOM 1394 C C . GLN A 1 176 ? -10.174 -6.573 6.848 1.00 89.50 176 GLN A C 1
ATOM 1396 O O . GLN A 1 176 ? -9.038 -6.633 6.384 1.00 89.50 176 GLN A O 1
ATOM 1401 N N . PHE A 1 177 ? -10.397 -6.181 8.104 1.00 89.94 177 PHE A N 1
ATOM 1402 C CA . PHE A 1 177 ? -9.369 -5.590 8.972 1.00 89.94 177 PHE A CA 1
ATOM 1403 C C . PHE A 1 177 ? -8.159 -6.507 9.197 1.00 89.94 177 PHE A C 1
ATOM 1405 O O . PHE A 1 177 ? -7.023 -6.073 9.055 1.00 89.94 177 PHE A O 1
ATOM 1412 N N . ALA A 1 178 ? -8.387 -7.803 9.436 1.00 89.12 178 ALA A N 1
ATOM 1413 C CA . ALA A 1 178 ? -7.307 -8.779 9.627 1.00 89.12 178 ALA A CA 1
ATOM 1414 C C . ALA A 1 178 ? -6.419 -8.964 8.381 1.00 89.12 178 ALA A C 1
ATOM 1416 O O . ALA A 1 178 ? -5.258 -9.358 8.479 1.00 89.12 178 ALA A O 1
ATOM 1417 N N . LEU A 1 179 ? -6.966 -8.705 7.190 1.00 90.69 179 LEU A N 1
ATOM 1418 C CA . LEU A 1 179 ? -6.204 -8.769 5.948 1.00 90.69 179 LEU A CA 1
ATOM 1419 C C . LEU A 1 179 ? -5.356 -7.505 5.768 1.00 90.69 179 LEU A C 1
ATOM 1421 O O . LEU A 1 179 ? -4.228 -7.608 5.294 1.00 90.69 179 LEU A O 1
ATOM 1425 N N . VAL A 1 180 ? -5.858 -6.346 6.211 1.00 90.62 180 VAL A N 1
ATOM 1426 C CA . VAL A 1 180 ? -5.102 -5.083 6.255 1.00 90.62 180 VAL A CA 1
ATOM 1427 C C . VAL A 1 180 ? -3.919 -5.186 7.212 1.00 90.62 180 VAL A C 1
ATOM 1429 O O . VAL A 1 180 ? -2.807 -4.862 6.806 1.00 90.62 180 VAL A O 1
ATOM 1432 N N . THR A 1 181 ? -4.123 -5.687 8.436 1.00 89.50 181 THR A N 1
ATOM 1433 C CA . THR A 1 181 ? -3.026 -5.841 9.411 1.00 89.50 181 THR A CA 1
ATOM 1434 C C . THR A 1 181 ? -1.946 -6.763 8.861 1.00 89.50 181 THR A C 1
ATOM 1436 O O . THR A 1 181 ? -0.785 -6.379 8.791 1.00 89.50 181 THR A O 1
ATOM 1439 N N . ARG A 1 182 ? -2.332 -7.930 8.328 1.00 89.44 182 ARG A N 1
ATOM 1440 C CA . ARG A 1 182 ? -1.384 -8.858 7.700 1.00 89.44 182 ARG A CA 1
ATOM 1441 C C . ARG A 1 182 ? -0.664 -8.222 6.511 1.00 89.44 182 ARG A C 1
ATOM 1443 O O . ARG A 1 182 ? 0.536 -8.405 6.357 1.00 89.44 182 ARG A O 1
ATOM 1450 N N . PHE A 1 183 ? -1.373 -7.504 5.646 1.00 89.06 183 PHE A N 1
ATOM 1451 C CA . PHE A 1 183 ? -0.738 -6.828 4.519 1.00 89.06 183 PHE A CA 1
ATOM 1452 C C . PHE A 1 183 ? 0.326 -5.844 5.007 1.00 89.06 183 PHE A C 1
ATOM 1454 O O . PHE A 1 183 ? 1.462 -5.939 4.560 1.00 89.06 183 PHE A O 1
ATOM 1461 N N . LEU A 1 184 ? -0.013 -4.964 5.950 1.00 88.00 184 LEU A N 1
ATOM 1462 C CA . LEU A 1 184 ? 0.882 -3.903 6.408 1.00 88.00 184 LEU A CA 1
ATOM 1463 C C . LEU A 1 184 ? 2.053 -4.435 7.249 1.00 88.00 184 LEU A C 1
ATOM 1465 O O . LEU A 1 184 ? 3.171 -3.968 7.048 1.00 88.00 184 LEU A O 1
ATOM 1469 N N . GLU A 1 185 ? 1.842 -5.460 8.082 1.00 84.19 185 GLU A N 1
ATOM 1470 C CA . GLU A 1 185 ? 2.895 -6.137 8.863 1.00 84.19 185 GLU A CA 1
ATOM 1471 C C . GLU A 1 185 ? 3.988 -6.769 7.991 1.00 84.19 185 GLU A C 1
ATOM 1473 O O . GLU A 1 185 ? 5.169 -6.686 8.323 1.00 84.19 185 GLU A O 1
ATOM 1478 N N . TYR A 1 186 ? 3.607 -7.414 6.883 1.00 78.31 186 TYR A N 1
ATOM 1479 C CA . TYR A 1 186 ? 4.552 -8.089 5.983 1.00 78.31 186 TYR A CA 1
ATOM 1480 C C . TYR A 1 186 ? 4.987 -7.217 4.797 1.00 78.31 186 TYR A C 1
ATOM 1482 O O . TYR A 1 186 ? 5.748 -7.677 3.943 1.00 78.31 186 TYR A O 1
ATOM 1490 N N . SER A 1 187 ? 4.499 -5.979 4.712 1.00 78.00 187 SER A N 1
ATOM 1491 C CA . SER A 1 187 ? 4.836 -5.067 3.622 1.00 78.00 187 SER A CA 1
ATOM 1492 C C . SER A 1 187 ? 6.118 -4.276 3.899 1.00 78.00 187 SER A C 1
ATOM 1494 O O . SER A 1 187 ? 6.449 -4.012 5.056 1.00 78.00 187 SER A O 1
ATOM 1496 N N . PRO A 1 188 ? 6.810 -3.800 2.849 1.00 76.69 188 PRO A N 1
ATOM 1497 C CA . PRO A 1 188 ? 7.943 -2.891 3.012 1.00 76.69 188 PRO A CA 1
ATOM 1498 C C . PRO A 1 188 ? 7.548 -1.505 3.551 1.00 76.69 188 PRO A C 1
ATOM 1500 O O . PRO A 1 188 ? 8.436 -0.693 3.782 1.00 76.69 188 PRO A O 1
ATOM 1503 N N . PHE A 1 189 ? 6.250 -1.218 3.718 1.00 77.81 189 PHE A N 1
ATOM 1504 C CA . PHE A 1 189 ? 5.718 0.100 4.079 1.00 77.81 189 PHE A CA 1
ATOM 1505 C C . PHE A 1 189 ? 5.657 0.365 5.590 1.00 77.81 189 PHE A C 1
ATOM 1507 O O . PHE A 1 189 ? 5.308 1.470 6.005 1.00 77.81 189 PHE A O 1
ATOM 1514 N N . SER A 1 190 ? 5.949 -0.638 6.421 1.00 70.62 190 SER A N 1
ATOM 1515 C CA . SER A 1 190 ? 5.821 -0.526 7.875 1.00 70.62 190 SER A CA 1
ATOM 1516 C C . SER A 1 190 ? 6.714 0.584 8.442 1.00 70.62 190 SER A C 1
ATOM 1518 O O . SER A 1 190 ? 7.935 0.453 8.448 1.00 70.62 190 SER A O 1
ATOM 1520 N N . GLY A 1 191 ? 6.093 1.634 8.986 1.00 69.62 191 GLY A N 1
ATOM 1521 C CA . GLY A 1 191 ? 6.783 2.739 9.658 1.00 69.62 191 GLY A CA 1
ATOM 1522 C C . GLY A 1 191 ? 7.411 3.780 8.726 1.00 69.62 191 GLY A C 1
ATOM 1523 O O . GLY A 1 191 ? 8.099 4.665 9.212 1.00 69.62 191 GLY A O 1
ATOM 1524 N N . GLU A 1 192 ? 7.178 3.695 7.414 1.00 74.81 192 GLU A N 1
ATOM 1525 C CA . GLU A 1 192 ? 7.741 4.638 6.432 1.00 74.81 192 GLU A CA 1
ATOM 1526 C C . GLU A 1 192 ? 6.767 5.786 6.101 1.00 74.81 192 GLU A C 1
ATOM 1528 O O . GLU A 1 192 ? 7.196 6.893 5.784 1.00 74.81 192 GLU A O 1
ATOM 1533 N N . ASP A 1 193 ? 5.453 5.543 6.195 1.00 82.56 193 ASP A N 1
ATOM 1534 C CA . ASP A 1 193 ? 4.410 6.521 5.866 1.00 82.56 193 ASP A CA 1
ATOM 1535 C C . ASP A 1 193 ? 3.375 6.670 6.994 1.00 82.56 193 ASP A C 1
ATOM 1537 O O . ASP A 1 193 ? 2.913 5.686 7.583 1.00 82.56 193 ASP A O 1
ATOM 1541 N N . GLY A 1 194 ? 3.005 7.916 7.299 1.00 80.94 194 GLY A N 1
ATOM 1542 C CA . GLY A 1 194 ? 2.110 8.235 8.414 1.00 80.94 194 GLY A CA 1
ATOM 1543 C C . GLY A 1 194 ? 0.653 7.849 8.160 1.00 80.94 194 GLY A C 1
ATOM 1544 O O . GLY A 1 194 ? -0.032 7.416 9.087 1.00 80.94 194 GLY A O 1
ATOM 1545 N N . GLU A 1 195 ? 0.179 7.946 6.915 1.00 85.81 195 GLU A N 1
ATOM 1546 C CA . GLU A 1 195 ? -1.192 7.577 6.557 1.00 85.81 195 GLU A CA 1
ATOM 1547 C C . GLU A 1 195 ? -1.365 6.056 6.587 1.00 85.81 195 GLU A C 1
ATOM 1549 O O . GLU A 1 195 ? -2.320 5.549 7.179 1.00 85.81 195 GLU A O 1
ATOM 1554 N N . LEU A 1 196 ? -0.402 5.307 6.044 1.00 87.81 196 LEU A N 1
ATOM 1555 C CA . LEU A 1 196 ? -0.398 3.844 6.150 1.00 87.81 196 LEU A CA 1
ATOM 1556 C C . LEU A 1 196 ? -0.310 3.369 7.600 1.00 87.81 196 LEU A C 1
ATOM 1558 O O . LEU A 1 196 ? -1.002 2.423 7.980 1.00 87.81 196 LEU A O 1
ATOM 1562 N N . THR A 1 197 ? 0.500 4.040 8.421 1.00 87.69 197 THR A N 1
ATOM 1563 C CA . THR A 1 197 ? 0.617 3.733 9.852 1.00 87.69 197 THR A CA 1
ATOM 1564 C C . THR A 1 197 ? -0.701 3.992 10.585 1.00 87.69 197 THR A C 1
ATOM 1566 O O . THR A 1 197 ? -1.116 3.175 11.408 1.00 87.69 197 THR A O 1
ATOM 1569 N N . LEU A 1 198 ? -1.413 5.069 10.240 1.00 88.12 198 LEU A N 1
ATOM 1570 C CA . LEU A 1 198 ? -2.744 5.352 10.774 1.00 88.12 198 LEU A CA 1
ATOM 1571 C C . LEU A 1 198 ? -3.757 4.272 10.377 1.00 88.12 198 LEU A C 1
ATOM 1573 O O . LEU A 1 198 ? -4.459 3.751 11.244 1.00 88.12 198 LEU A O 1
ATOM 1577 N N . ILE A 1 199 ? -3.799 3.884 9.099 1.00 89.44 199 ILE A N 1
ATOM 1578 C CA . ILE A 1 199 ? -4.685 2.812 8.620 1.00 89.44 199 ILE A CA 1
ATOM 1579 C C . ILE A 1 199 ? -4.356 1.487 9.324 1.00 89.44 199 ILE A C 1
ATOM 1581 O O . ILE A 1 199 ? -5.266 0.745 9.696 1.00 89.44 199 ILE A O 1
ATOM 1585 N N . HIS A 1 200 ? -3.073 1.197 9.561 1.00 90.62 200 HIS A N 1
ATOM 1586 C CA . HIS A 1 200 ? -2.655 0.012 10.305 1.00 90.62 200 HIS A CA 1
ATOM 1587 C C . HIS A 1 200 ? -3.161 0.042 11.751 1.00 90.62 200 HIS A C 1
ATOM 1589 O O . HIS A 1 200 ? -3.771 -0.924 12.213 1.00 90.62 200 HIS A O 1
ATOM 1595 N N . ALA A 1 201 ? -2.955 1.159 12.453 1.00 88.44 201 ALA A N 1
ATOM 1596 C CA . ALA A 1 201 ? -3.404 1.326 13.828 1.00 88.44 201 ALA A CA 1
ATOM 1597 C C . ALA A 1 201 ? -4.934 1.203 13.936 1.00 88.44 201 ALA A C 1
ATOM 1599 O O . ALA A 1 201 ? -5.431 0.533 14.837 1.00 88.44 201 ALA A O 1
ATOM 1600 N N . GLN A 1 202 ? -5.684 1.768 12.987 1.00 88.62 202 GLN A N 1
ATOM 1601 C CA . GLN A 1 202 ? -7.137 1.594 12.892 1.00 88.62 202 GLN A CA 1
ATOM 1602 C C . GLN A 1 202 ? -7.533 0.137 12.634 1.00 88.62 202 GLN A C 1
ATOM 1604 O O . GLN A 1 202 ? -8.403 -0.406 13.306 1.00 88.62 202 GLN A O 1
ATOM 1609 N N . ALA A 1 203 ? -6.886 -0.551 11.695 1.00 89.56 203 ALA A N 1
ATOM 1610 C CA . ALA A 1 203 ? -7.187 -1.957 11.441 1.00 89.56 203 ALA A CA 1
ATOM 1611 C C . ALA A 1 203 ? -6.943 -2.830 12.688 1.00 89.56 203 ALA A C 1
ATOM 1613 O O . ALA A 1 203 ? -7.755 -3.704 12.997 1.00 89.56 203 ALA A O 1
ATOM 1614 N N . LEU A 1 204 ? -5.866 -2.572 13.438 1.00 89.75 204 LEU A N 1
ATOM 1615 C CA . LEU A 1 204 ? -5.554 -3.282 14.681 1.00 89.75 204 LEU A CA 1
ATOM 1616 C C . LEU A 1 204 ? -6.606 -3.050 15.770 1.00 89.75 204 LEU A C 1
ATOM 1618 O O . LEU A 1 204 ? -6.966 -4.005 16.464 1.00 89.75 204 LEU A O 1
ATOM 1622 N N . THR A 1 205 ? -7.134 -1.832 15.917 1.00 86.06 205 THR A N 1
ATOM 1623 C CA . THR A 1 205 ? -8.186 -1.551 16.908 1.00 86.06 205 THR A CA 1
ATOM 1624 C C . THR A 1 205 ? -9.480 -2.280 16.578 1.00 86.06 205 THR A C 1
ATOM 1626 O O . THR A 1 205 ? -10.012 -2.954 17.458 1.00 86.06 205 THR A O 1
ATOM 1629 N N . TYR A 1 206 ? -9.904 -2.286 15.309 1.00 85.25 206 TYR A N 1
ATOM 1630 C CA . TYR A 1 206 ? -11.080 -3.045 14.861 1.00 85.25 206 TYR A CA 1
ATOM 1631 C C . TYR A 1 206 ? -10.940 -4.566 15.064 1.00 85.25 206 TYR A C 1
ATOM 1633 O O . TYR A 1 206 ? -11.926 -5.278 15.287 1.00 85.25 206 TYR A O 1
ATOM 1641 N N . VAL A 1 207 ? -9.715 -5.101 15.000 1.00 86.38 207 VAL A N 1
ATOM 1642 C CA . VAL A 1 207 ? -9.449 -6.512 15.332 1.00 86.38 207 VAL A CA 1
ATOM 1643 C C . VAL A 1 207 ? -9.467 -6.742 16.854 1.00 86.38 207 VAL A C 1
ATOM 1645 O O . VAL A 1 207 ? -9.918 -7.799 17.305 1.00 86.38 207 VAL A O 1
ATOM 1648 N N . GLY A 1 208 ? -9.060 -5.742 17.642 1.00 83.25 208 GLY A N 1
ATOM 1649 C CA . GLY A 1 208 ? -9.029 -5.753 19.109 1.00 83.25 208 GLY A CA 1
ATOM 1650 C C . GLY A 1 208 ? -7.625 -5.650 19.720 1.00 83.25 208 GLY A C 1
ATOM 1651 O O . GLY A 1 208 ? -7.467 -5.811 20.930 1.00 83.25 208 GLY A O 1
ATOM 1652 N N . PHE A 1 209 ? -6.595 -5.381 18.917 1.00 86.94 209 PHE A N 1
ATOM 1653 C CA . PHE A 1 209 ? -5.196 -5.274 19.342 1.00 86.94 209 PHE A CA 1
ATOM 1654 C C . PHE A 1 209 ? -4.799 -3.832 19.704 1.00 86.94 209 PHE A C 1
ATOM 1656 O O . PHE A 1 209 ? -3.850 -3.267 19.163 1.00 86.94 209 PHE A O 1
ATOM 1663 N N . TYR A 1 210 ? -5.500 -3.224 20.663 1.00 83.38 210 TYR A N 1
ATOM 1664 C CA . TYR A 1 210 ? -5.311 -1.810 21.024 1.00 83.38 210 TYR A CA 1
ATOM 1665 C C . TYR A 1 210 ? -3.890 -1.457 21.485 1.00 83.38 210 TYR A C 1
ATOM 1667 O O . TYR A 1 210 ? -3.353 -0.428 21.091 1.00 83.38 210 TYR A O 1
ATOM 1675 N N . ARG A 1 211 ? -3.249 -2.317 22.290 1.00 86.75 211 ARG A N 1
ATOM 1676 C CA . ARG A 1 211 ? -1.874 -2.069 22.768 1.00 86.75 211 ARG A CA 1
ATOM 1677 C C . ARG A 1 211 ? -0.859 -2.057 21.625 1.00 86.75 211 ARG A C 1
ATOM 1679 O O . ARG A 1 211 ? 0.071 -1.265 21.653 1.00 86.75 211 ARG A O 1
ATOM 1686 N N . GLN A 1 212 ? -1.051 -2.912 20.617 1.00 87.88 212 GLN A N 1
ATOM 1687 C CA . GLN A 1 212 ? -0.205 -2.911 19.422 1.00 87.88 212 GLN A CA 1
ATOM 1688 C C . GLN A 1 212 ? -0.472 -1.672 18.565 1.00 87.88 212 GLN A C 1
ATOM 1690 O O . GLN A 1 212 ? 0.478 -1.060 18.094 1.00 87.88 212 GLN A O 1
ATOM 1695 N N . ALA A 1 213 ? -1.738 -1.264 18.415 1.00 86.62 213 ALA A N 1
ATOM 1696 C CA . ALA A 1 213 ? -2.096 -0.041 17.698 1.00 86.62 213 ALA A CA 1
ATOM 1697 C C . ALA A 1 213 ? -1.434 1.207 18.309 1.00 86.62 213 ALA A C 1
ATOM 1699 O O . ALA A 1 213 ? -0.852 2.005 17.578 1.00 86.62 213 ALA A O 1
ATOM 1700 N N . ILE A 1 214 ? -1.470 1.335 19.642 1.00 87.06 214 ILE A N 1
ATOM 1701 C CA . ILE A 1 214 ? -0.795 2.417 20.378 1.00 87.06 214 ILE A CA 1
ATOM 1702 C C . ILE A 1 214 ? 0.715 2.337 20.173 1.00 87.06 214 ILE A C 1
ATOM 1704 O O . ILE A 1 214 ? 1.324 3.323 19.780 1.00 87.06 214 ILE A O 1
ATOM 1708 N N . TRP A 1 215 ? 1.312 1.157 20.359 1.00 88.19 215 TRP A N 1
ATOM 1709 C CA . TRP A 1 215 ? 2.755 0.984 20.204 1.00 88.19 215 TRP A CA 1
ATOM 1710 C C . TRP A 1 215 ? 3.250 1.394 18.810 1.00 88.19 215 TRP A C 1
ATOM 1712 O O . TRP A 1 215 ? 4.230 2.123 18.697 1.00 88.19 215 TRP A O 1
ATOM 1722 N N . ILE A 1 216 ? 2.558 0.982 17.742 1.00 86.19 216 ILE A N 1
ATOM 1723 C CA . ILE A 1 216 ? 2.915 1.370 16.369 1.00 86.19 216 ILE A CA 1
ATOM 1724 C C . ILE A 1 216 ? 2.800 2.889 16.181 1.00 86.19 216 ILE A C 1
ATOM 1726 O O . ILE A 1 216 ? 3.683 3.500 15.575 1.00 86.19 216 ILE A O 1
ATOM 1730 N N . ALA A 1 217 ? 1.739 3.503 16.712 1.00 84.50 217 ALA A N 1
ATOM 1731 C CA . ALA A 1 217 ? 1.540 4.944 16.623 1.00 84.50 217 ALA A CA 1
ATOM 1732 C C . ALA A 1 217 ? 2.633 5.725 17.375 1.00 84.50 217 ALA A C 1
ATOM 1734 O O . ALA A 1 217 ? 3.206 6.655 16.811 1.00 84.50 217 ALA A O 1
ATOM 1735 N N . GLU A 1 218 ? 2.980 5.316 18.598 1.00 85.44 218 GLU A N 1
ATOM 1736 C CA . GLU A 1 218 ? 4.039 5.923 19.419 1.00 85.44 218 GLU A CA 1
ATOM 1737 C C . GLU A 1 218 ? 5.427 5.782 18.788 1.00 85.44 218 GLU A C 1
ATOM 1739 O O . GLU A 1 218 ? 6.214 6.731 18.764 1.00 85.44 218 GLU A O 1
ATOM 1744 N N . VAL A 1 219 ? 5.751 4.604 18.248 1.00 85.75 219 VAL A N 1
ATOM 1745 C CA . VAL A 1 219 ? 7.032 4.381 17.565 1.00 85.75 219 VAL A CA 1
ATOM 1746 C C . VAL A 1 219 ? 7.164 5.316 16.365 1.00 85.75 219 VAL A C 1
ATOM 1748 O O . VAL A 1 219 ? 8.224 5.905 16.166 1.00 85.75 219 VAL A O 1
ATOM 1751 N N . PHE A 1 220 ? 6.092 5.509 15.596 1.00 82.31 220 PHE A N 1
ATOM 1752 C CA . PHE A 1 220 ? 6.122 6.415 14.454 1.00 82.31 220 PHE A CA 1
ATOM 1753 C C . PHE A 1 220 ? 6.219 7.885 14.879 1.00 82.31 220 PHE A C 1
ATOM 1755 O O . PHE A 1 220 ? 7.048 8.622 14.346 1.00 82.31 220 PHE A O 1
ATOM 1762 N N . THR A 1 221 ? 5.416 8.327 15.854 1.00 80.62 221 THR A N 1
ATOM 1763 C CA . THR A 1 221 ? 5.449 9.725 16.315 1.00 80.62 221 THR A CA 1
ATOM 1764 C C . THR A 1 221 ? 6.803 10.085 16.917 1.00 80.62 221 THR A C 1
ATOM 1766 O O . THR A 1 221 ? 7.385 11.091 16.526 1.00 80.62 221 THR A O 1
ATOM 1769 N N . THR A 1 222 ? 7.377 9.226 17.762 1.00 80.00 222 THR A N 1
ATOM 1770 C CA . THR A 1 222 ? 8.702 9.460 18.362 1.00 80.00 222 THR A CA 1
ATOM 1771 C C . THR A 1 222 ? 9.825 9.565 17.328 1.00 80.00 222 THR A C 1
ATOM 1773 O O . THR A 1 222 ? 10.749 10.357 17.516 1.00 80.00 222 THR A O 1
ATOM 1776 N N . GLN A 1 223 ? 9.742 8.817 16.225 1.00 77.94 223 GLN A N 1
ATOM 1777 C CA . GLN A 1 223 ? 10.723 8.867 15.136 1.00 77.94 223 GLN A CA 1
ATOM 1778 C C . GLN A 1 223 ? 10.539 10.079 14.207 1.00 77.94 223 GLN A C 1
ATOM 1780 O O . GLN A 1 223 ? 11.515 10.540 13.614 1.00 77.94 223 GLN A O 1
ATOM 1785 N N . HIS A 1 224 ? 9.320 10.619 14.102 1.00 70.44 224 HIS A N 1
ATOM 1786 C CA . HIS A 1 224 ? 8.941 11.627 13.105 1.00 70.44 224 HIS A CA 1
ATOM 1787 C C . HIS A 1 224 ? 8.275 12.883 13.695 1.00 70.44 224 HIS A C 1
ATOM 1789 O O . HIS A 1 224 ? 7.485 13.538 13.015 1.00 70.44 224 HIS A O 1
ATOM 1795 N N . ASN A 1 225 ? 8.625 13.252 14.932 1.00 59.06 225 ASN A N 1
ATOM 1796 C CA . ASN A 1 225 ? 8.018 14.341 15.719 1.00 59.06 225 ASN A CA 1
ATOM 1797 C C . ASN A 1 225 ? 7.886 15.707 14.999 1.00 59.06 225 ASN A C 1
ATOM 1799 O O . ASN A 1 225 ? 7.069 16.532 15.401 1.00 59.06 225 ASN A O 1
ATOM 1803 N N . GLU A 1 226 ? 8.662 15.967 13.944 1.00 57.66 226 GLU A N 1
ATOM 1804 C CA . GLU A 1 226 ? 8.648 17.235 13.196 1.00 57.66 226 GLU A CA 1
ATOM 1805 C C . GLU A 1 226 ? 7.760 17.216 11.937 1.00 57.66 226 GLU A C 1
ATOM 1807 O O . GLU A 1 226 ? 7.522 18.262 11.329 1.00 57.66 226 GLU A O 1
ATOM 1812 N N . ILE A 1 227 ? 7.245 16.053 11.526 1.00 64.69 227 ILE A N 1
ATOM 1813 C CA . ILE A 1 227 ? 6.513 15.913 10.263 1.00 64.69 227 ILE A CA 1
ATOM 1814 C C . ILE A 1 227 ? 5.024 16.209 10.480 1.00 64.69 227 ILE A C 1
ATOM 1816 O O . ILE A 1 227 ? 4.361 15.634 11.341 1.00 64.69 227 ILE A O 1
ATOM 1820 N N . THR A 1 228 ? 4.451 17.087 9.653 1.00 62.78 228 THR A N 1
ATOM 1821 C CA . THR A 1 228 ? 3.023 17.459 9.683 1.00 62.78 228 THR A CA 1
ATOM 1822 C C . THR A 1 228 ? 2.066 16.272 9.556 1.00 62.78 228 THR A C 1
ATOM 1824 O O . THR A 1 228 ? 0.955 16.345 10.082 1.00 62.78 228 THR A O 1
ATOM 1827 N N . SER A 1 229 ? 2.489 15.173 8.925 1.00 63.38 229 SER A N 1
ATOM 1828 C CA . SER A 1 229 ? 1.717 13.929 8.803 1.00 63.38 229 SER A CA 1
ATOM 1829 C C . SER A 1 229 ? 1.586 13.142 10.115 1.00 63.38 229 SER A C 1
ATOM 1831 O O . SER A 1 229 ? 0.707 12.290 10.213 1.00 63.38 229 SER A O 1
ATOM 1833 N N . ALA A 1 230 ? 2.388 13.442 11.144 1.00 66.88 230 ALA A N 1
ATOM 1834 C CA . ALA A 1 230 ? 2.329 12.756 12.437 1.00 66.88 230 ALA A CA 1
ATOM 1835 C C . ALA A 1 230 ? 1.198 13.268 13.351 1.00 66.88 230 ALA A C 1
ATOM 1837 O O . ALA A 1 230 ? 0.751 12.548 14.240 1.00 66.88 230 ALA A O 1
ATOM 1838 N N . LYS A 1 231 ? 0.681 14.484 13.122 1.00 76.69 231 LYS A N 1
ATOM 1839 C CA . LYS A 1 231 ? -0.379 15.10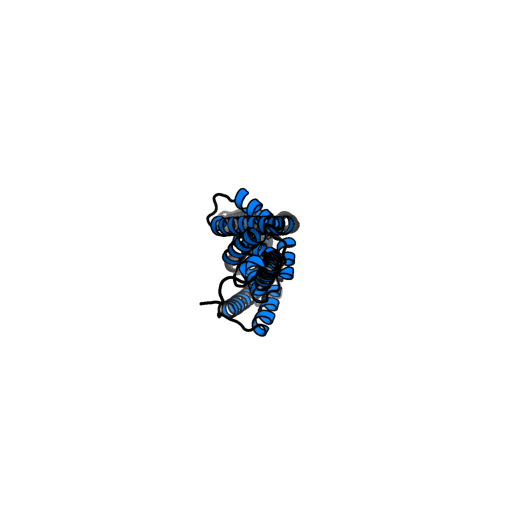4 13.944 1.00 76.69 231 LYS A CA 1
ATOM 1840 C C . LYS A 1 231 ? -1.685 14.294 14.040 1.00 76.69 231 LYS A C 1
ATOM 1842 O O . LYS A 1 231 ? -2.165 14.110 15.159 1.00 76.69 231 LYS A O 1
ATOM 1847 N N . PRO A 1 232 ? -2.286 13.805 12.934 1.00 78.12 232 PRO A N 1
ATOM 1848 C CA . PRO A 1 232 ? -3.498 12.986 13.021 1.00 78.12 232 PRO A CA 1
ATOM 1849 C C . PRO A 1 232 ? -3.248 11.659 13.743 1.00 78.12 232 PRO A C 1
ATOM 1851 O O . PRO A 1 232 ? -4.095 11.215 14.513 1.00 78.12 232 PRO A O 1
ATOM 1854 N N . LEU A 1 233 ? -2.069 11.059 13.553 1.00 81.81 233 LEU A N 1
ATOM 1855 C CA . LEU A 1 233 ? -1.682 9.830 14.242 1.00 81.81 233 LEU A CA 1
ATOM 1856 C C . LEU A 1 233 ? -1.496 10.059 15.745 1.00 81.81 233 LEU A C 1
ATOM 1858 O O . LEU A 1 233 ? -1.938 9.238 16.540 1.00 81.81 233 LEU A O 1
ATOM 1862 N N . GLN A 1 234 ? -0.902 11.187 16.136 1.00 82.38 234 GLN A N 1
ATOM 1863 C CA . GLN A 1 234 ? -0.742 11.571 17.535 1.00 82.38 234 GLN A CA 1
ATOM 1864 C C . GLN A 1 234 ? -2.098 11.776 18.216 1.00 82.38 234 GLN A C 1
ATOM 1866 O O . GLN A 1 234 ? -2.360 11.163 19.245 1.00 82.38 234 GLN A O 1
ATOM 1871 N N . SER A 1 235 ? -3.001 12.540 17.592 1.00 84.38 235 SER A N 1
ATOM 1872 C CA . SER A 1 235 ? -4.364 12.723 18.108 1.00 84.38 235 SER A CA 1
ATOM 1873 C C . SER A 1 235 ? -5.112 11.395 18.239 1.00 84.38 235 SER A C 1
ATOM 1875 O O . SER A 1 235 ? -5.842 11.196 19.207 1.00 84.38 235 SER A O 1
ATOM 1877 N N . TYR A 1 236 ? -4.953 10.493 17.269 1.00 83.12 236 TYR A N 1
ATOM 1878 C CA . TYR A 1 236 ? -5.559 9.167 17.320 1.00 83.12 236 TYR A CA 1
ATOM 1879 C C . TYR A 1 236 ? -4.948 8.306 18.437 1.00 83.12 236 TYR A C 1
ATOM 1881 O O . TYR A 1 236 ? -5.668 7.626 19.163 1.00 83.12 236 TYR A O 1
ATOM 1889 N N . CYS A 1 237 ? -3.631 8.377 18.630 1.00 83.94 237 CYS A N 1
ATOM 1890 C CA . CYS A 1 237 ? -2.932 7.692 19.712 1.00 83.94 237 CYS A CA 1
ATOM 1891 C C . CYS A 1 237 ? -3.419 8.163 21.089 1.00 83.94 237 CYS A C 1
ATOM 1893 O O . CYS A 1 237 ? -3.777 7.333 21.922 1.00 83.94 237 CYS A O 1
ATOM 1895 N N . ASP A 1 238 ? -3.520 9.476 21.307 1.00 85.50 238 ASP A N 1
ATOM 1896 C CA . ASP A 1 238 ? -4.005 10.055 22.566 1.00 85.50 238 ASP A CA 1
ATOM 1897 C C . ASP A 1 238 ? -5.450 9.612 22.870 1.00 85.50 238 ASP A C 1
ATOM 1899 O O . ASP A 1 238 ? -5.789 9.254 24.005 1.00 85.50 238 ASP A O 1
ATOM 1903 N N . GLN A 1 239 ? -6.301 9.552 21.840 1.00 85.44 239 GLN A N 1
ATOM 1904 C CA . GLN A 1 239 ? -7.664 9.021 21.950 1.00 85.44 239 GLN A CA 1
ATOM 1905 C C . GLN A 1 239 ? -7.675 7.531 22.320 1.00 85.44 239 GLN A C 1
ATOM 1907 O O . GLN A 1 239 ? -8.453 7.110 23.173 1.00 85.44 239 GLN A O 1
ATOM 1912 N N . LEU A 1 240 ? -6.794 6.716 21.736 1.00 83.81 240 LEU A N 1
ATOM 1913 C CA . LEU A 1 240 ? -6.723 5.289 22.060 1.00 83.81 240 LEU A CA 1
ATOM 1914 C C . LEU A 1 240 ? -6.185 5.023 23.467 1.00 83.81 240 LEU A C 1
ATOM 1916 O O . LEU A 1 240 ? -6.696 4.140 24.159 1.00 83.81 240 LEU A O 1
ATOM 1920 N N . VAL A 1 241 ? -5.177 5.780 23.903 1.00 86.75 241 VAL A N 1
ATOM 1921 C CA . VAL A 1 241 ? -4.616 5.684 25.258 1.00 86.75 241 VAL A CA 1
ATOM 1922 C C . VAL A 1 241 ? -5.678 6.037 26.296 1.00 86.75 241 VAL A C 1
ATOM 1924 O O . VAL A 1 241 ? -5.864 5.301 27.269 1.00 86.75 241 VAL A O 1
ATOM 1927 N N . THR A 1 242 ? -6.418 7.127 26.074 1.00 87.56 242 THR A N 1
ATOM 1928 C CA . THR A 1 242 ? -7.509 7.535 26.970 1.00 87.56 242 THR A CA 1
ATOM 1929 C C . THR A 1 242 ? -8.630 6.497 26.993 1.00 87.56 242 THR A C 1
ATOM 1931 O O . THR A 1 242 ? -9.042 6.078 28.076 1.00 87.56 242 THR A O 1
ATOM 1934 N N . LEU A 1 243 ? -9.054 5.993 25.831 1.00 86.19 243 LEU A N 1
ATOM 1935 C CA . LEU A 1 243 ? -10.064 4.938 25.719 1.00 86.19 243 LEU A CA 1
ATOM 1936 C C . LEU A 1 243 ? -9.668 3.668 26.487 1.00 86.19 243 LEU A C 1
ATOM 1938 O O . LEU A 1 243 ? -10.486 3.108 27.220 1.00 86.19 243 LEU A O 1
ATOM 1942 N N . LEU A 1 244 ? -8.421 3.203 26.347 1.00 86.19 244 LEU A N 1
ATOM 1943 C CA . LEU A 1 244 ? -7.950 2.025 27.078 1.00 86.19 244 LEU A CA 1
ATOM 1944 C C . LEU A 1 244 ? -7.927 2.254 28.587 1.00 86.19 244 LEU A C 1
ATOM 1946 O O . LEU A 1 244 ? -8.363 1.379 29.335 1.00 86.19 244 LEU A O 1
ATOM 1950 N N . ALA A 1 245 ? -7.474 3.425 29.032 1.00 88.06 245 ALA A N 1
ATOM 1951 C CA . ALA A 1 245 ? -7.436 3.759 30.448 1.00 88.06 245 ALA A CA 1
ATOM 1952 C C . ALA A 1 245 ? -8.841 3.775 31.072 1.00 88.06 245 ALA A C 1
ATOM 1954 O O . ALA A 1 245 ? -9.026 3.275 32.183 1.00 88.06 245 ALA A O 1
ATOM 1955 N N . TYR A 1 246 ? -9.846 4.317 30.374 1.00 88.25 246 TYR A N 1
ATOM 1956 C CA . TYR A 1 246 ? -11.231 4.284 30.852 1.00 88.25 246 TYR A CA 1
ATOM 1957 C C . TYR A 1 246 ? -11.798 2.867 30.889 1.00 88.25 246 TYR A C 1
ATOM 1959 O O . TYR A 1 246 ? -12.477 2.514 31.852 1.00 88.25 246 TYR A O 1
ATOM 1967 N N . ARG A 1 247 ? -11.468 2.029 29.901 1.00 85.94 247 ARG A N 1
ATOM 1968 C CA . ARG A 1 247 ? -11.909 0.632 29.868 1.00 85.94 247 ARG A CA 1
ATOM 1969 C C . ARG A 1 247 ? -11.317 -0.189 31.013 1.00 85.94 247 ARG A C 1
ATOM 1971 O O . ARG A 1 247 ? -12.054 -0.892 31.696 1.00 85.94 247 ARG A O 1
ATOM 1978 N N . GLU A 1 248 ? -10.012 -0.072 31.256 1.00 88.50 248 GLU A N 1
ATOM 1979 C CA . GLU A 1 248 ? -9.347 -0.766 32.366 1.00 88.50 248 GLU A CA 1
ATOM 1980 C C . GLU A 1 248 ? -9.898 -0.299 33.726 1.00 88.50 248 GLU A C 1
ATOM 1982 O O . GLU A 1 248 ? -10.174 -1.132 34.591 1.00 88.50 248 GLU A O 1
ATOM 1987 N N . LYS A 1 249 ? -10.167 1.007 33.887 1.00 89.69 249 LYS A N 1
ATOM 1988 C CA . LYS A 1 249 ? -10.850 1.546 35.076 1.00 89.69 249 LYS A CA 1
ATOM 1989 C C . LYS A 1 249 ? -12.265 0.994 35.234 1.00 89.69 249 LYS A C 1
ATOM 1991 O O . LYS A 1 249 ? -12.647 0.643 36.344 1.00 89.69 249 LYS A O 1
ATOM 1996 N N . ALA A 1 250 ? -13.055 0.928 34.161 1.00 86.75 250 ALA A N 1
ATOM 1997 C CA . ALA A 1 250 ? -14.418 0.399 34.212 1.00 86.75 250 ALA A CA 1
ATOM 1998 C C . ALA A 1 250 ? -14.429 -1.064 34.686 1.00 86.75 250 ALA A C 1
ATOM 2000 O O . ALA A 1 250 ? -15.188 -1.417 35.591 1.00 86.75 250 ALA A O 1
ATOM 2001 N N . ASP A 1 251 ? -13.526 -1.882 34.142 1.00 86.19 251 ASP A N 1
ATOM 2002 C CA . ASP A 1 251 ? -13.372 -3.285 34.526 1.00 86.19 251 ASP A CA 1
ATOM 2003 C C . ASP A 1 251 ? -12.878 -3.433 35.980 1.00 86.19 251 ASP A C 1
ATOM 2005 O O . ASP A 1 251 ? -13.294 -4.350 36.690 1.00 86.19 251 ASP A O 1
ATOM 2009 N N . GLU A 1 252 ? -12.019 -2.529 36.460 1.00 90.25 252 GLU A N 1
ATOM 2010 C CA . GLU A 1 252 ? -11.590 -2.487 37.862 1.00 90.25 252 GLU A CA 1
ATOM 2011 C C . GLU A 1 252 ? -12.741 -2.110 38.807 1.00 90.25 252 GLU A C 1
ATOM 2013 O O . GLU A 1 252 ? -12.959 -2.787 39.813 1.00 90.25 252 GLU A O 1
ATOM 2018 N N . TRP A 1 253 ? -13.534 -1.091 38.467 1.00 88.88 253 TRP A N 1
ATOM 2019 C CA . TRP A 1 253 ? -14.698 -0.696 39.262 1.00 88.88 253 TRP A CA 1
ATOM 2020 C C . TRP A 1 253 ? -15.761 -1.790 39.330 1.00 88.88 253 TRP A C 1
ATOM 2022 O O . TRP A 1 253 ? -16.372 -1.962 40.385 1.00 88.88 253 TRP A O 1
ATOM 2032 N N . LEU A 1 254 ? -15.942 -2.558 38.251 1.00 86.12 254 LEU A N 1
ATOM 2033 C CA . LEU A 1 254 ? -16.792 -3.747 38.260 1.00 86.12 254 LEU A CA 1
ATOM 2034 C C . LEU A 1 254 ? -16.298 -4.802 39.255 1.00 86.12 254 LEU A C 1
ATOM 2036 O O . LEU A 1 254 ? -17.108 -5.361 39.985 1.00 86.12 254 LEU A O 1
ATOM 2040 N N . ARG A 1 255 ? -14.984 -5.060 39.326 1.00 88.06 255 ARG A N 1
ATOM 2041 C CA . ARG A 1 255 ? -14.413 -6.019 40.295 1.00 88.06 255 ARG A CA 1
ATOM 2042 C C . ARG A 1 255 ? -14.554 -5.565 41.745 1.00 88.06 255 ARG A C 1
ATOM 2044 O O . ARG A 1 255 ? -14.580 -6.404 42.637 1.00 88.06 255 ARG A O 1
ATOM 2051 N N . LEU A 1 256 ? -14.592 -4.255 41.976 1.00 90.12 256 LEU A N 1
ATOM 2052 C CA . LEU A 1 256 ? -14.752 -3.649 43.299 1.00 90.12 256 LEU A CA 1
ATOM 2053 C C . LEU A 1 256 ? -16.226 -3.418 43.679 1.00 90.12 256 LEU A C 1
ATOM 2055 O O . LEU A 1 256 ? -16.485 -2.731 44.667 1.00 90.12 256 LEU A O 1
ATOM 2059 N N . ASP A 1 257 ? -17.177 -3.927 42.887 1.00 86.88 257 ASP A N 1
ATOM 2060 C CA . ASP A 1 257 ? -18.626 -3.728 43.041 1.00 86.88 257 ASP A CA 1
ATOM 2061 C C . ASP A 1 257 ? -19.061 -2.245 43.081 1.00 86.88 257 ASP A C 1
ATOM 2063 O O . ASP A 1 257 ? -20.138 -1.884 43.562 1.00 86.88 257 ASP A O 1
ATOM 2067 N N . GLN A 1 258 ? -18.237 -1.342 42.536 1.00 88.19 258 GLN A N 1
ATOM 2068 C CA . GLN A 1 258 ? -18.536 0.089 42.426 1.00 88.19 258 GLN A CA 1
ATOM 2069 C C . GLN A 1 258 ? -19.243 0.381 41.100 1.00 88.19 258 GLN A C 1
ATOM 2071 O O . GLN A 1 258 ? -18.741 1.111 40.243 1.00 88.19 258 GLN A O 1
ATOM 2076 N N . TYR A 1 259 ? -20.435 -0.196 40.936 1.00 86.81 259 TYR A N 1
ATOM 2077 C CA . TYR A 1 259 ? -21.161 -0.222 39.662 1.00 86.81 259 TYR A CA 1
ATOM 2078 C C . TYR A 1 259 ? -21.502 1.166 39.094 1.00 86.81 259 TYR A C 1
ATOM 2080 O O . TYR A 1 259 ? -21.448 1.357 37.884 1.00 86.81 259 TYR A O 1
ATOM 2088 N N . GLU A 1 260 ? -21.791 2.157 39.944 1.00 86.75 260 GLU A N 1
ATOM 2089 C CA . GLU A 1 260 ? -22.088 3.531 39.503 1.00 86.75 260 GLU A CA 1
ATOM 2090 C C . GLU A 1 260 ? -20.873 4.185 38.822 1.00 86.75 260 GLU A C 1
ATOM 2092 O O . GLU A 1 260 ? -20.998 4.788 37.759 1.00 86.75 260 GLU A O 1
ATOM 2097 N N . LYS A 1 261 ? -19.669 3.985 39.374 1.00 88.88 261 LYS A N 1
ATOM 2098 C CA . LYS A 1 261 ? -18.425 4.472 38.759 1.00 88.88 261 LYS A CA 1
ATOM 2099 C C . LYS A 1 261 ? -18.084 3.701 37.488 1.00 88.88 261 LYS A C 1
ATOM 2101 O O . LYS A 1 261 ? -17.638 4.305 36.514 1.00 88.88 261 LYS A O 1
ATOM 2106 N N . ALA A 1 262 ? -18.329 2.390 37.478 1.00 86.56 262 ALA A N 1
ATOM 2107 C CA . ALA A 1 262 ? -18.153 1.570 36.284 1.00 86.56 262 ALA A CA 1
ATOM 2108 C C . ALA A 1 262 ? -19.034 2.067 35.125 1.00 86.56 262 ALA A C 1
ATOM 2110 O O . ALA A 1 262 ? -18.538 2.216 34.013 1.00 86.56 262 ALA A O 1
ATOM 2111 N N . MET A 1 263 ? -20.303 2.403 35.393 1.00 86.56 263 MET A N 1
ATOM 2112 C CA . MET A 1 263 ? -21.207 2.980 34.391 1.00 86.56 263 MET A CA 1
ATOM 2113 C C . MET A 1 263 ? -20.662 4.291 33.820 1.00 86.56 263 MET A C 1
ATOM 2115 O O . MET A 1 263 ? -20.519 4.395 32.606 1.00 86.56 263 MET A O 1
ATOM 2119 N N . THR A 1 264 ? -20.252 5.238 34.676 1.00 89.62 264 THR A N 1
ATOM 2120 C CA . THR A 1 264 ? -19.681 6.512 34.196 1.00 89.62 264 THR A CA 1
ATOM 2121 C C . THR A 1 264 ? -18.438 6.308 33.327 1.00 89.62 264 THR A C 1
ATOM 2123 O O . THR A 1 264 ? -18.273 6.978 32.316 1.00 89.62 264 THR A O 1
ATOM 2126 N N . ALA A 1 265 ? -17.579 5.340 33.666 1.00 87.69 265 ALA A N 1
ATOM 2127 C CA . ALA A 1 265 ? -16.401 5.028 32.863 1.00 87.69 265 ALA A CA 1
ATOM 2128 C C . ALA A 1 265 ? -16.762 4.396 31.504 1.00 87.69 265 ALA A C 1
ATOM 2130 O O . ALA A 1 265 ? -16.080 4.657 30.513 1.00 87.69 265 ALA A O 1
ATOM 2131 N N . TYR A 1 266 ? -17.833 3.596 31.430 1.00 88.44 266 TYR A N 1
ATOM 2132 C CA . TYR A 1 266 ? -18.342 3.077 30.158 1.00 88.44 266 TYR A CA 1
ATOM 2133 C C . TYR A 1 266 ? -18.987 4.162 29.287 1.00 88.44 266 TYR A C 1
ATOM 2135 O O . TYR A 1 266 ? -18.800 4.119 28.073 1.00 88.44 266 TYR A O 1
ATOM 2143 N N . ASP A 1 267 ? -19.678 5.142 29.873 1.00 88.31 267 ASP A N 1
ATOM 2144 C CA . ASP A 1 267 ? -20.225 6.290 29.134 1.00 88.31 267 ASP A CA 1
ATOM 2145 C C . ASP A 1 267 ? -19.106 7.128 28.494 1.00 88.31 267 ASP A C 1
ATOM 2147 O O . ASP A 1 267 ? -19.170 7.449 27.306 1.00 88.31 267 ASP A O 1
ATOM 2151 N N . GLU A 1 268 ? -18.029 7.393 29.242 1.00 89.81 268 GLU A N 1
ATOM 2152 C CA . GLU A 1 268 ? -16.825 8.061 28.722 1.00 89.81 268 GLU A CA 1
ATOM 2153 C C . GLU A 1 268 ? -16.163 7.243 27.598 1.00 89.81 268 GLU A C 1
ATOM 2155 O O . GLU A 1 268 ? -15.743 7.795 26.582 1.00 89.81 268 GLU A O 1
ATOM 2160 N N . CYS A 1 269 ? -16.124 5.908 27.716 1.00 87.12 269 CYS A N 1
ATOM 2161 C CA . CYS A 1 269 ? -15.647 5.054 26.624 1.00 87.12 269 CYS A CA 1
ATOM 2162 C C . CYS A 1 269 ? -16.528 5.185 25.376 1.00 87.12 269 CYS A C 1
ATOM 2164 O O . CYS A 1 269 ? -16.003 5.299 24.273 1.00 87.12 269 CYS A O 1
ATOM 2166 N N . LEU A 1 270 ? -17.856 5.158 25.528 1.00 87.56 270 LEU A N 1
ATOM 2167 C CA . LEU A 1 270 ? -18.799 5.255 24.410 1.00 87.56 270 LEU A CA 1
ATOM 2168 C C . LEU A 1 270 ? -18.708 6.603 23.682 1.00 87.56 270 LEU A C 1
ATOM 2170 O O . LEU A 1 270 ? -18.928 6.638 22.475 1.00 87.56 270 LEU A O 1
ATOM 2174 N N . ALA A 1 271 ? -18.340 7.681 24.380 1.00 86.69 271 ALA A N 1
ATOM 2175 C CA . ALA A 1 271 ? -18.105 8.991 23.774 1.00 86.69 271 ALA A CA 1
ATOM 2176 C C . ALA A 1 271 ? -16.835 9.049 22.900 1.00 86.69 271 ALA A C 1
ATOM 2178 O O . ALA A 1 271 ? -16.753 9.881 21.998 1.00 86.69 271 ALA A O 1
ATOM 2179 N N . LEU A 1 272 ? -15.853 8.177 23.159 1.00 83.38 272 LEU A N 1
ATOM 2180 C CA . LEU A 1 272 ? -14.549 8.161 22.483 1.00 83.38 272 LEU A CA 1
ATOM 2181 C C . LEU A 1 272 ? -14.449 7.138 21.340 1.00 83.38 272 LEU A C 1
ATOM 2183 O O . LEU A 1 272 ? -13.523 7.211 20.535 1.00 83.38 272 LEU A O 1
ATOM 2187 N N . VAL A 1 273 ? -15.348 6.155 21.282 1.00 81.44 273 VAL A N 1
ATOM 2188 C CA . VAL A 1 273 ? -15.291 5.068 20.290 1.00 81.44 273 VAL A CA 1
ATOM 2189 C C . VAL A 1 273 ? -15.739 5.564 18.919 1.00 81.44 273 VAL A C 1
ATOM 2191 O O . VAL A 1 273 ? -16.713 6.305 18.799 1.00 81.44 273 VAL A O 1
ATOM 2194 N N . ASP A 1 274 ? -15.057 5.099 17.871 1.00 77.31 274 ASP A N 1
ATOM 2195 C CA . ASP A 1 274 ? -15.476 5.334 16.491 1.00 77.31 274 ASP A CA 1
ATOM 2196 C C . ASP A 1 274 ? -16.902 4.777 16.274 1.00 77.31 274 ASP A C 1
ATOM 2198 O O . ASP A 1 274 ? -17.125 3.579 16.491 1.00 77.31 274 ASP A O 1
ATOM 2202 N N . PRO A 1 275 ? -17.876 5.594 15.827 1.00 75.94 275 PRO A N 1
ATOM 2203 C CA . PRO A 1 275 ? -19.245 5.142 15.584 1.00 75.94 275 PRO A CA 1
ATOM 2204 C C . PRO A 1 275 ? -19.341 3.984 14.578 1.00 75.94 275 PRO A C 1
ATOM 2206 O O . PRO A 1 275 ? -20.335 3.257 14.578 1.00 75.94 275 PRO A O 1
ATOM 2209 N N . ALA A 1 276 ? -18.326 3.780 13.732 1.00 73.88 276 ALA A N 1
ATOM 2210 C CA . ALA A 1 276 ? -18.269 2.660 12.800 1.00 73.88 276 ALA A CA 1
ATOM 2211 C C . ALA A 1 276 ? -17.876 1.317 13.459 1.00 73.88 276 ALA A C 1
ATOM 2213 O O . ALA A 1 276 ? -18.129 0.259 12.865 1.00 73.88 276 ALA A O 1
ATOM 2214 N N . ASP A 1 277 ? -17.313 1.316 14.677 1.00 77.88 277 ASP A N 1
ATOM 2215 C CA . ASP A 1 277 ? -16.951 0.096 15.411 1.00 77.88 277 ASP A CA 1
ATOM 2216 C C . ASP A 1 277 ? -18.127 -0.471 16.215 1.00 77.88 277 ASP A C 1
ATOM 2218 O O . ASP A 1 277 ? -18.175 -0.470 17.450 1.00 77.88 277 ASP A O 1
ATOM 2222 N N . HIS A 1 278 ? -19.093 -1.038 15.495 1.00 79.56 278 HIS A N 1
ATOM 2223 C CA . HIS A 1 278 ? -20.259 -1.665 16.118 1.00 79.56 278 HIS A CA 1
ATOM 2224 C C . HIS A 1 278 ? -19.897 -2.802 17.083 1.00 79.56 278 HIS A C 1
ATOM 2226 O O . HIS A 1 278 ? -20.648 -3.070 18.021 1.00 79.56 278 HIS A O 1
ATOM 2232 N N . LYS A 1 279 ? -18.769 -3.493 16.866 1.00 82.06 279 LYS A N 1
ATOM 2233 C CA . LYS A 1 279 ? -18.347 -4.605 17.725 1.00 82.06 279 LYS A CA 1
ATOM 2234 C C . LYS A 1 279 ? -17.895 -4.071 19.079 1.00 82.06 279 LYS A C 1
ATOM 2236 O O . LYS A 1 279 ? -18.289 -4.612 20.113 1.00 82.06 279 LYS A O 1
ATOM 2241 N N . GLN A 1 280 ? -17.098 -3.008 19.075 1.00 81.62 280 GLN A N 1
ATOM 2242 C CA . GLN A 1 280 ? -16.644 -2.366 20.298 1.00 81.62 280 GLN A CA 1
ATOM 2243 C C . GLN A 1 280 ? -17.789 -1.670 21.035 1.00 81.62 280 GLN A C 1
ATOM 2245 O O . GLN A 1 280 ? -17.917 -1.850 22.246 1.00 81.62 280 GLN A O 1
ATOM 2250 N N . ILE A 1 281 ? -18.664 -0.962 20.316 1.00 85.56 281 ILE A N 1
ATOM 2251 C CA . ILE A 1 281 ? -19.864 -0.343 20.896 1.00 85.56 281 ILE A CA 1
ATOM 2252 C C . ILE A 1 281 ? -20.729 -1.404 21.581 1.00 85.56 281 ILE A C 1
ATOM 2254 O O . ILE A 1 281 ? -21.114 -1.234 22.736 1.00 85.56 281 ILE A O 1
ATOM 2258 N N . ALA A 1 282 ? -20.979 -2.541 20.924 1.00 86.25 282 ALA A N 1
ATOM 2259 C CA . ALA A 1 282 ? -21.749 -3.632 21.516 1.00 86.25 282 ALA A CA 1
ATOM 2260 C C . ALA A 1 282 ? -21.092 -4.195 22.789 1.00 86.25 282 ALA A C 1
ATOM 2262 O O . ALA A 1 282 ? -21.787 -4.460 23.768 1.00 86.25 282 ALA A O 1
ATOM 2263 N N . ALA A 1 283 ? -19.763 -4.348 22.805 1.00 85.31 283 ALA A N 1
ATOM 2264 C CA . ALA A 1 283 ? -19.037 -4.832 23.979 1.00 85.31 283 ALA A CA 1
ATOM 2265 C C . ALA A 1 283 ? -19.126 -3.857 25.167 1.00 85.31 283 ALA A C 1
ATOM 2267 O O . ALA A 1 283 ? -19.339 -4.290 26.300 1.00 85.31 283 ALA A O 1
ATOM 2268 N N . LEU A 1 284 ? -19.002 -2.552 24.914 1.00 86.62 284 LEU A N 1
ATOM 2269 C CA . LEU A 1 284 ? -19.116 -1.517 25.945 1.00 86.62 284 LEU A CA 1
ATOM 2270 C C . LEU A 1 284 ? -20.547 -1.400 26.473 1.00 86.62 284 LEU A C 1
ATOM 2272 O O . LEU A 1 284 ? -20.747 -1.364 27.684 1.00 86.62 284 LEU A O 1
ATOM 2276 N N . LEU A 1 285 ? -21.547 -1.434 25.588 1.00 88.75 285 LEU A N 1
ATOM 2277 C CA . LEU A 1 285 ? -22.957 -1.455 25.982 1.00 88.75 285 LEU A CA 1
ATOM 2278 C C . LEU A 1 285 ? -23.300 -2.695 26.812 1.00 88.75 285 LEU A C 1
ATOM 2280 O O . LEU A 1 285 ? -24.077 -2.600 27.759 1.00 88.75 285 LEU A O 1
ATOM 2284 N N . PHE A 1 286 ? -22.711 -3.849 26.492 1.00 88.44 286 PHE A N 1
ATOM 2285 C CA . PHE A 1 286 ? -22.883 -5.065 27.283 1.00 88.44 286 PHE A CA 1
ATOM 2286 C C . PHE A 1 286 ? -22.279 -4.926 28.689 1.00 88.44 286 PHE A C 1
ATOM 2288 O O . PHE A 1 286 ? -22.947 -5.246 29.672 1.00 88.44 286 PHE A O 1
ATOM 2295 N N . GLY A 1 287 ? -21.054 -4.399 28.805 1.00 85.19 287 GLY A N 1
ATOM 2296 C CA . GLY A 1 287 ? -20.425 -4.105 30.100 1.00 85.19 287 GLY A CA 1
ATOM 2297 C C . GLY A 1 287 ? -21.242 -3.112 30.932 1.00 85.19 287 GLY A C 1
ATOM 2298 O O . GLY A 1 287 ? -21.540 -3.368 32.100 1.00 85.19 287 GLY A O 1
ATOM 2299 N N . HIS A 1 288 ? -21.705 -2.037 30.294 1.00 89.00 288 HIS A N 1
ATOM 2300 C CA . HIS A 1 288 ? -22.577 -1.041 30.906 1.00 89.00 288 HIS A CA 1
ATOM 2301 C C . HIS A 1 288 ? -23.906 -1.650 31.389 1.00 89.00 288 HIS A C 1
ATOM 2303 O O . HIS A 1 288 ? -24.344 -1.402 32.513 1.00 89.00 288 HIS A O 1
ATOM 2309 N N . ALA A 1 289 ? -24.547 -2.493 30.574 1.00 87.25 289 ALA A N 1
ATOM 2310 C CA . ALA A 1 289 ? -25.789 -3.167 30.945 1.00 87.25 289 ALA A CA 1
ATOM 2311 C C . ALA A 1 289 ? -25.608 -4.108 32.147 1.00 87.25 289 ALA A C 1
ATOM 2313 O O . ALA A 1 289 ? -26.474 -4.138 33.023 1.00 87.25 289 ALA A O 1
ATOM 2314 N N . ASN A 1 290 ? -24.485 -4.828 32.227 1.00 86.19 290 ASN A N 1
ATOM 2315 C CA . ASN A 1 290 ? -24.172 -5.681 33.376 1.00 86.19 290 ASN A CA 1
ATOM 2316 C C . ASN A 1 290 ? -23.996 -4.855 34.655 1.00 86.19 290 ASN A C 1
ATOM 2318 O O . ASN A 1 290 ? -24.636 -5.158 35.661 1.00 86.19 290 ASN A O 1
ATOM 2322 N N . ALA A 1 291 ? -23.234 -3.757 34.591 1.00 85.94 291 ALA A N 1
ATOM 2323 C CA . ALA A 1 291 ? -23.081 -2.833 35.717 1.00 85.94 291 ALA A CA 1
ATOM 2324 C C . ALA A 1 291 ? -24.445 -2.319 36.215 1.00 85.94 291 ALA A C 1
ATOM 2326 O O . ALA A 1 291 ? -24.720 -2.297 37.414 1.00 85.94 291 ALA A O 1
ATOM 2327 N N . LEU A 1 292 ? -25.337 -1.963 35.287 1.00 86.69 292 LEU A N 1
ATOM 2328 C CA . LEU A 1 292 ? -26.671 -1.456 35.599 1.00 86.69 292 LEU A CA 1
ATOM 2329 C C . LEU A 1 292 ? -27.595 -2.525 36.207 1.00 86.69 292 LEU A C 1
ATOM 2331 O O . LEU A 1 292 ? -28.408 -2.213 37.083 1.00 86.69 292 LEU A O 1
ATOM 2335 N N . LEU A 1 293 ? -27.502 -3.776 35.752 1.00 85.19 293 LEU A N 1
ATOM 2336 C CA . LEU A 1 293 ? -28.263 -4.894 36.313 1.00 85.19 293 LEU A CA 1
ATOM 2337 C C . LEU A 1 293 ? -27.845 -5.186 37.755 1.00 85.19 293 LEU A C 1
ATOM 2339 O O . LEU A 1 293 ? -28.715 -5.337 38.618 1.00 85.19 293 LEU A O 1
ATOM 2343 N N . ASP A 1 294 ? -26.544 -5.221 38.024 1.00 81.62 294 ASP A N 1
ATOM 2344 C CA . ASP A 1 294 ? -26.032 -5.510 39.361 1.00 81.62 294 ASP A CA 1
ATOM 2345 C C . ASP A 1 294 ? -26.258 -4.329 40.310 1.00 81.62 294 ASP A C 1
ATOM 2347 O O . ASP A 1 294 ? -26.749 -4.526 41.423 1.00 81.62 294 ASP A O 1
ATOM 2351 N N . TRP A 1 295 ? -26.120 -3.087 39.839 1.00 77.94 295 TRP A N 1
ATOM 2352 C CA . TRP A 1 295 ? -26.531 -1.910 40.610 1.00 77.94 295 TRP A CA 1
ATOM 2353 C C . TRP A 1 295 ? -28.006 -1.973 41.037 1.00 77.94 295 TRP A C 1
ATOM 2355 O O . TRP A 1 295 ? -28.339 -1.725 42.198 1.00 77.94 295 TRP A O 1
ATOM 2365 N N . LYS A 1 296 ? -28.909 -2.3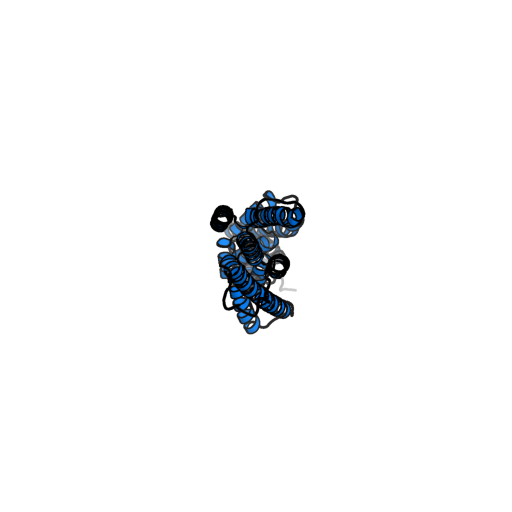84 40.135 1.00 76.12 296 LYS A N 1
ATOM 2366 C CA . LYS A 1 296 ? -30.339 -2.551 40.452 1.00 76.12 296 LYS A CA 1
ATOM 2367 C C . LYS A 1 296 ? -30.622 -3.686 41.437 1.00 76.12 296 LYS A C 1
ATOM 2369 O O . LYS A 1 296 ? -31.605 -3.602 42.173 1.00 76.12 296 LYS A O 1
ATOM 2374 N N . ARG A 1 297 ? -29.791 -4.732 41.464 1.00 65.25 297 ARG A N 1
ATOM 2375 C CA . ARG A 1 297 ? -29.894 -5.843 42.426 1.00 65.25 297 ARG A CA 1
ATOM 2376 C C . ARG A 1 297 ? -29.381 -5.463 43.814 1.00 65.25 297 ARG A C 1
ATOM 2378 O O . ARG A 1 297 ? -29.959 -5.914 44.800 1.00 65.25 297 ARG A O 1
ATOM 2385 N N . PHE A 1 298 ? -28.347 -4.626 43.883 1.00 57.81 298 PHE A N 1
ATOM 2386 C CA . PHE A 1 298 ? -27.730 -4.164 45.129 1.00 57.81 298 PHE A CA 1
ATOM 2387 C C . PHE A 1 298 ? -28.336 -2.872 45.694 1.00 57.81 298 PHE A C 1
ATOM 2389 O O . PHE A 1 298 ? -28.014 -2.488 46.820 1.00 57.81 298 PHE A O 1
ATOM 2396 N N . LEU A 1 299 ? -29.265 -2.223 44.980 1.00 50.69 299 LEU A N 1
ATOM 2397 C CA . LEU A 1 299 ? -30.094 -1.167 45.558 1.00 50.69 299 LEU A CA 1
ATOM 2398 C C . LEU A 1 299 ? -30.875 -1.736 46.757 1.00 50.69 299 LEU A C 1
ATOM 2400 O O . LEU A 1 299 ? -31.690 -2.650 46.587 1.00 50.69 299 LEU A O 1
ATOM 2404 N N . PRO A 1 300 ? -30.689 -1.203 47.979 1.00 47.44 300 PRO A N 1
ATOM 2405 C CA . PRO A 1 300 ? -31.465 -1.657 49.116 1.00 47.44 300 PRO A CA 1
ATOM 2406 C C . PRO A 1 300 ? -32.951 -1.408 48.827 1.00 47.44 300 PRO A C 1
ATOM 2408 O O . PRO A 1 300 ? -33.371 -0.286 48.527 1.00 47.44 300 PRO A O 1
ATOM 2411 N N . ARG A 1 301 ? -33.769 -2.464 48.954 1.00 46.84 301 ARG A N 1
ATOM 2412 C CA . ARG A 1 301 ? -35.239 -2.442 48.786 1.00 46.84 301 ARG A CA 1
ATOM 2413 C C . ARG A 1 301 ? -35.953 -1.372 49.636 1.00 46.84 301 ARG A C 1
ATOM 2415 O O . ARG A 1 301 ? -37.136 -1.123 49.432 1.00 46.84 301 ARG A O 1
ATOM 2422 N N . SER A 1 302 ? -35.252 -0.699 50.548 1.00 43.66 302 SER A N 1
ATOM 2423 C CA . SER A 1 302 ? -35.757 0.393 51.384 1.00 43.66 302 SER A CA 1
ATOM 2424 C C . SER A 1 302 ? -36.081 1.693 50.634 1.00 43.66 302 SER A C 1
ATOM 2426 O O . SER A 1 302 ? -36.743 2.555 51.210 1.00 43.66 302 SER A O 1
ATOM 2428 N N . ARG A 1 303 ? -35.680 1.857 49.363 1.00 45.22 303 ARG A N 1
ATOM 2429 C CA . ARG A 1 303 ? -36.060 3.038 48.554 1.00 45.22 303 ARG A CA 1
ATOM 2430 C C . ARG A 1 303 ? -37.293 2.852 47.662 1.00 45.22 303 ARG A C 1
ATOM 2432 O O . ARG A 1 303 ? -37.771 3.839 47.113 1.00 45.22 303 ARG A O 1
ATOM 2439 N N . ILE A 1 304 ? -37.848 1.642 47.551 1.00 46.50 304 ILE A N 1
ATOM 2440 C CA . ILE A 1 304 ? -38.974 1.365 46.636 1.00 46.50 304 ILE A CA 1
ATOM 2441 C C . ILE A 1 304 ? -40.354 1.525 47.321 1.00 46.50 304 ILE A C 1
ATOM 2443 O O . ILE A 1 304 ? -41.357 1.654 46.631 1.00 46.50 304 ILE A O 1
ATOM 2447 N N . SER A 1 305 ? -40.445 1.635 48.657 1.00 39.31 305 SER A N 1
ATOM 2448 C CA . SER A 1 305 ? -41.744 1.670 49.369 1.00 39.31 305 SER A CA 1
ATOM 2449 C C . SER A 1 305 ? -42.239 3.033 49.888 1.00 39.31 305 SER A C 1
ATOM 2451 O O . SER A 1 305 ? -43.223 3.064 50.619 1.00 39.31 305 SER A O 1
ATOM 2453 N N . LYS A 1 306 ? -41.626 4.175 49.535 1.00 41.22 306 LYS A N 1
ATOM 2454 C CA . LYS A 1 306 ? -42.051 5.500 50.060 1.00 41.22 306 LYS A CA 1
ATOM 2455 C C . LYS A 1 306 ? -42.660 6.472 49.038 1.00 41.22 306 LYS A C 1
ATOM 2457 O O . LYS A 1 306 ? -42.635 7.678 49.259 1.00 41.22 306 LYS A O 1
ATOM 2462 N N . ARG A 1 307 ? -43.226 5.987 47.927 1.00 40.22 307 ARG A N 1
ATOM 2463 C CA . ARG A 1 307 ? -43.938 6.850 46.954 1.00 40.22 307 ARG A CA 1
ATOM 2464 C C . ARG A 1 307 ? -45.331 6.372 46.534 1.00 40.22 307 ARG A C 1
ATOM 2466 O O . ARG A 1 307 ? -45.812 6.773 45.484 1.00 40.22 307 ARG A O 1
ATOM 2473 N N . VAL A 1 308 ? -46.006 5.577 47.360 1.00 40.91 308 VAL A N 1
ATOM 2474 C CA . VAL A 1 308 ? -47.442 5.310 47.185 1.00 40.91 308 VAL A CA 1
ATOM 2475 C C . VAL A 1 308 ? -48.102 5.357 48.558 1.00 40.91 308 VAL A C 1
ATOM 2477 O O . VAL A 1 308 ? -48.048 4.373 49.282 1.00 40.91 308 VAL A O 1
ATOM 2480 N N . CYS A 1 309 ? -48.569 6.547 48.935 1.00 36.44 309 CYS A N 1
ATOM 2481 C CA . CYS A 1 309 ? -49.645 6.855 49.889 1.00 36.44 309 CYS A CA 1
ATOM 2482 C C . CYS A 1 309 ? -49.607 8.372 50.139 1.00 36.44 309 CYS A C 1
ATOM 2484 O O . CYS A 1 309 ? -49.056 8.830 51.137 1.00 36.44 309 CYS A O 1
ATOM 2486 N N . ASN A 1 310 ? -50.138 9.123 49.174 1.00 37.03 310 ASN A N 1
ATOM 2487 C CA . ASN A 1 310 ? -50.954 10.304 49.443 1.00 37.03 310 ASN A CA 1
ATOM 2488 C C . ASN A 1 310 ? -52.351 9.973 48.924 1.00 37.03 310 ASN A C 1
ATOM 2490 O O . ASN A 1 310 ? -52.402 9.347 47.838 1.00 37.03 310 ASN A O 1
#

pLDDT: mean 80.15, std 12.46, range [36.44, 91.62]

Organism: Phytophthora nicotianae (NCBI:txid4792)

InterPro domains:
  IPR011990 Tetratricopeptide-like helical domain superfamily [G3DSA:1.25.40.10] (51-299)
  IPR011990 Tetratricopeptide-like helical domain superfamily [SSF48452] (52-297)

Mean predicted aligned error: 10.86 Å

Nearest PDB structures (foldseek):
  6ait-assembly1_B  TM=3.940E-01  e=2.145E-03  Escherichia coli K-12
  5xi8-assembly1_A  TM=4.990E-01  e=2.027E-02  Escherichia coli K-12
  6sar-assembly1_A  TM=3.895E-01  e=2.919E-03  Escherichia coli K-12
  9gaw-assembly1_Z  TM=2.290E-01  e=1.364E-02  Homo sapiens
  2pl2-assembly1_B  TM=2.181E-01  e=9.064E-02  Thermus thermophilus HB27

Solvent-accessible surface area (backbone atoms only — not comparable to full-atom values): 17083 Å² total; per-residue (Å²): 115,63,72,60,53,54,50,50,49,52,54,38,68,72,42,88,53,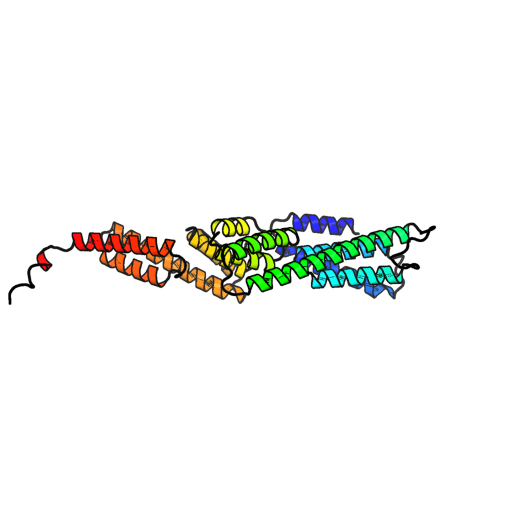26,72,78,49,46,62,62,49,52,53,55,51,50,55,53,52,48,53,59,62,67,45,70,85,50,96,64,85,78,75,58,63,47,60,49,34,45,48,32,41,52,51,20,50,53,30,33,31,44,54,42,48,67,61,15,48,55,38,38,49,53,34,52,50,57,48,58,75,71,45,94,57,61,95,90,60,84,65,99,80,64,53,71,67,59,50,50,35,50,53,39,50,53,52,38,49,52,53,49,52,53,47,51,53,50,50,56,52,49,54,54,53,49,57,58,65,68,44,82,84,62,53,72,71,55,46,58,50,49,47,54,52,42,55,53,51,36,71,66,16,75,62,20,62,69,56,50,46,52,38,43,54,48,33,53,76,69,66,40,28,71,58,42,36,53,50,46,73,76,37,69,58,64,78,75,42,52,68,56,45,40,54,40,28,51,22,26,44,78,71,64,42,49,71,58,21,42,50,56,40,51,56,42,36,74,75,38,74,86,45,81,62,33,53,67,39,48,56,50,35,55,50,50,54,51,39,50,54,30,49,54,48,19,57,50,24,52,75,68,69,37,24,72,61,17,34,55,26,35,53,56,33,62,75,68,51,62,86,84,43,58,69,59,52,51,52,45,52,49,53,34,51,51,29,52,53,51,45,64,68,67,49,67,75,82,74,76,74,82,84,80,84,130

Radius of gyration: 29.61 Å; Cα contacts (8 Å, |Δi|>4): 274; chains: 1; bounding box: 87×26×96 Å

Foldseek 3Di:
DVVVLVVVLVVLVVDLQNLVVLVVSLVVLVVVLVVVVVCPVPDDPDDLLLVSLLSLQVSLLSCQLQPNLVVSLVSLVVSVVSLVVPDPDDLVDDDPDDDPSNVSSSVSNVSSVVSNVVSVVLVVLVVVLVVLLPPPPDDLVSLVVSLVSLVVSCVRHVNHPVSLLSNLVSCVVNVVLVVLLVCQVPGSCQLVALSSLQSNLVSCVLVPNLVVSLVSLVVNCVVPVPDPSNVVSVVVSVLSVLLVVLQVVLVVCVVVLVLVSSLVSLVVNLVSDDPVSPVVNVVSVVSNVVSVVSVVVPPPPVPVPPPPDD

Sequence (310 aa):
MQALRTRILTKILESRTPLRWFPGFLVAWQNLLSFIGECGDIQFPSIDFVEYCRELTALANGWKLIGDVAQARSTLGKCFEVTRRNLKVPLAETAPFEDDDSQALRCAARSAKKLLLDCVAFQSSLDRTKELFGRHEAPAHVLSSLSKDFWTLIREAPFSVELAISLAQCLMKQRQFALVTRFLEYSPFSGEDGELTLIHAQALTYVGFYRQAIWIAEVFTTQHNEITSAKPLQSYCDQLVTLLAYREKADEWLRLDQYEKAMTAYDECLALVDPADHKQIAALLFGHANALLDWKRFLPRSRISKRVCN

Secondary structure (DSSP, 8-state):
-HHHHHHHHHHHHTSS-HHHHHHHHHHHHHHHHHHHHHGGGS--S---HHHHHHHHHHHHHHHHHHT-HHHHHHHHHHHHHHHHHH-SS-TT---TT--HHHHHHHHHHHHHHHHHHHHHHHHHHHHHHHHHHHSTT--HHHHHHHHHHHHHHHHHSTT-HHHHHHHHHHHHHTT-HHHHHHHHHHSTTTTT-HHHHHHHHHHHHHHT-HHHHHHHHHHHHHH-TT-TTHHHHHHHHHHHHHHHHHHHHHHHHHHTT-HHHHHHHHHHHHHHS-TT-HHHHHHHHHHHHHHHHHHHHHS-GGGSSSSS--